Protein AF-A0AAW0NAP8-F1 (afdb_monomer_lite)

Foldseek 3Di:
DEEEEADDPPAKDKAQAPPVLDDPDADKEFQQLDQDLVVLVVLVVLCVDPNRDDPSVRIIGMDGNQRVVVVVVCVVVVHDYYYYYWNVSDPWDQDPNATDTPLRCCQVVSGVYYTYQDWDDPVSCVRDPWDDFPFWDADDDDDDDDDPPVVVVVVVVVVVVVVVVVVVVVVVVVVVVVVVVVVVVVVCVVVVDDDDDDPPPPPPDPPVVVPVPPPPDDDGDIIGTTD

pLDDT: mean 74.96, std 18.05, range [32.56, 94.56]

Sequence (227 aa):
MRVVTLVEHPFVFTREVDGDGQCPAGQLCLDPLTNESAVLKGLFQNLSGPNGSVPTELKKCCYGYCIDLLEKLAEDMGFTFDLYIVGDGKYGGFKNGRWTGLVGDLLSGAAHLAVTSFSINSARSQVIDFTSPFFSTSLGILFLGGSGAALGWFWVSLGGFWSDLGLALRWFWIGSGMTLVGFGMVLGSLWGCSGVAVGWFLGQSEVILMWFSVGSGVILGRSGMVL

Structure (mmCIF, N/CA/C/O backbone):
data_AF-A0AAW0NAP8-F1
#
_entry.id   AF-A0AAW0NAP8-F1
#
loop_
_atom_site.group_PDB
_atom_site.id
_atom_site.type_symbol
_atom_site.label_atom_id
_atom_site.label_alt_id
_atom_site.label_comp_id
_atom_site.label_asym_id
_atom_site.label_entity_id
_atom_site.label_seq_id
_atom_site.pdbx_PDB_ins_code
_atom_site.Cartn_x
_atom_site.Cartn_y
_atom_site.Cartn_z
_atom_site.occupancy
_atom_site.B_iso_or_equiv
_atom_site.auth_seq_id
_atom_site.auth_comp_id
_atom_site.auth_asym_id
_atom_site.auth_atom_id
_atom_site.pdbx_PDB_model_num
ATOM 1 N N . MET A 1 1 ? -4.687 -8.135 -11.236 1.00 89.94 1 MET A N 1
ATOM 2 C CA . MET A 1 1 ? -5.496 -7.676 -10.070 1.00 89.94 1 MET A CA 1
ATOM 3 C C . MET A 1 1 ? -4.973 -6.314 -9.629 1.00 89.94 1 MET A C 1
ATOM 5 O O . MET A 1 1 ? -3.769 -6.155 -9.603 1.00 89.94 1 MET A O 1
ATOM 9 N N . ARG A 1 2 ? -5.815 -5.327 -9.292 1.00 91.00 2 ARG A N 1
ATOM 10 C CA . ARG A 1 2 ? -5.321 -3.991 -8.874 1.00 91.00 2 ARG A CA 1
ATOM 11 C C . ARG A 1 2 ? -5.045 -3.917 -7.375 1.00 91.00 2 ARG A C 1
ATOM 13 O O . ARG A 1 2 ? -5.961 -4.198 -6.596 1.00 91.00 2 ARG A O 1
ATOM 20 N N . VAL A 1 3 ? -3.836 -3.494 -7.016 1.00 94.25 3 VAL A N 1
ATOM 21 C CA . VAL A 1 3 ? -3.365 -3.348 -5.636 1.00 94.25 3 VAL A CA 1
ATOM 22 C C . VAL A 1 3 ? -2.991 -1.894 -5.369 1.00 94.25 3 VAL A C 1
ATOM 24 O O . VAL A 1 3 ? -2.227 -1.302 -6.130 1.00 94.25 3 VAL A O 1
ATOM 27 N N . VAL A 1 4 ? -3.526 -1.322 -4.291 1.00 93.88 4 VAL A N 1
ATOM 28 C CA . VAL A 1 4 ? -3.201 0.042 -3.852 1.00 93.88 4 VAL A CA 1
ATOM 29 C C . VAL A 1 4 ? -2.145 0.020 -2.753 1.00 93.88 4 VAL A C 1
ATOM 31 O O . VAL A 1 4 ? -2.196 -0.803 -1.841 1.00 93.88 4 VAL A O 1
ATOM 34 N N . THR A 1 5 ? -1.196 0.947 -2.809 1.00 94.31 5 THR A N 1
ATOM 35 C CA . THR A 1 5 ? -0.195 1.150 -1.762 1.00 94.31 5 THR A CA 1
ATOM 36 C C . THR A 1 5 ? -0.069 2.624 -1.387 1.00 94.31 5 THR A C 1
ATOM 38 O O . THR A 1 5 ? -0.630 3.514 -2.031 1.00 94.31 5 THR A O 1
ATOM 41 N N . LEU A 1 6 ? 0.657 2.881 -0.305 1.00 93.62 6 LEU A N 1
ATOM 42 C CA . LEU A 1 6 ? 0.977 4.207 0.197 1.00 93.62 6 LEU A CA 1
ATOM 43 C C . LEU A 1 6 ? 2.487 4.280 0.418 1.00 93.62 6 LEU A C 1
ATOM 45 O O . LEU A 1 6 ? 3.071 3.370 1.004 1.00 93.62 6 LEU A O 1
ATOM 49 N N . VAL A 1 7 ? 3.097 5.383 -0.015 1.00 93.00 7 VAL A N 1
ATOM 50 C CA . VAL A 1 7 ? 4.516 5.660 0.226 1.00 93.00 7 VAL A CA 1
ATOM 51 C C . VAL A 1 7 ? 4.718 6.012 1.696 1.00 93.00 7 VAL A C 1
ATOM 53 O O . VAL A 1 7 ? 4.243 7.044 2.166 1.00 93.00 7 VAL A O 1
ATOM 56 N N . GLU A 1 8 ? 5.440 5.165 2.421 1.00 90.69 8 GLU A N 1
ATOM 57 C CA . GLU A 1 8 ? 5.709 5.349 3.843 1.00 90.69 8 GLU A CA 1
ATOM 58 C C . GLU A 1 8 ? 7.058 4.737 4.206 1.00 90.69 8 GLU A C 1
ATOM 60 O O . GLU A 1 8 ? 7.271 3.535 4.080 1.00 90.69 8 GLU A O 1
ATOM 65 N N . HIS A 1 9 ? 7.970 5.556 4.721 1.00 88.94 9 HIS A N 1
ATOM 66 C CA . HIS A 1 9 ? 9.262 5.070 5.191 1.00 88.94 9 HIS A CA 1
ATOM 67 C C . HIS A 1 9 ? 9.093 4.525 6.617 1.00 88.94 9 HIS A C 1
ATOM 69 O O . HIS A 1 9 ? 8.535 5.240 7.451 1.00 88.94 9 HIS A O 1
ATOM 75 N N . PRO A 1 10 ? 9.579 3.310 6.939 1.00 87.00 10 PRO A N 1
ATOM 76 C CA . PRO A 1 10 ? 10.553 2.494 6.199 1.00 87.00 10 PRO A CA 1
ATOM 77 C C . PRO A 1 10 ? 9.968 1.332 5.361 1.00 87.00 10 PRO A C 1
ATOM 79 O O . PRO A 1 10 ? 10.713 0.431 4.982 1.00 87.00 10 PRO A O 1
ATOM 82 N N . PHE A 1 11 ? 8.660 1.289 5.107 1.00 89.44 11 PHE A N 1
ATOM 83 C CA . PHE A 1 11 ? 7.983 0.111 4.545 1.00 89.44 11 PHE A CA 1
ATOM 84 C C . PHE A 1 11 ? 7.855 0.117 3.017 1.00 89.44 11 PHE A C 1
ATOM 86 O O . PHE A 1 11 ? 7.984 -0.936 2.391 1.00 89.44 11 PHE A O 1
ATOM 93 N N . VAL A 1 12 ? 7.615 1.284 2.419 1.00 93.69 12 VAL A N 1
ATOM 94 C CA . VAL A 1 12 ? 7.460 1.483 0.974 1.00 93.69 12 VAL A CA 1
ATOM 95 C C . VAL A 1 12 ? 8.189 2.754 0.562 1.00 93.69 12 VAL A C 1
ATOM 97 O O . VAL A 1 12 ? 7.921 3.848 1.062 1.00 93.69 12 VAL A O 1
ATOM 100 N N . PHE A 1 13 ? 9.084 2.598 -0.402 1.00 93.06 13 PHE A N 1
ATOM 101 C CA . PHE A 1 13 ? 9.858 3.657 -1.024 1.00 93.06 13 PHE A CA 1
ATOM 102 C C . PHE A 1 13 ? 9.497 3.754 -2.502 1.00 93.06 13 PHE A C 1
ATOM 104 O O . PHE A 1 13 ? 9.084 2.773 -3.125 1.00 93.06 13 PHE A O 1
ATOM 111 N N . THR A 1 14 ? 9.703 4.936 -3.075 1.00 93.44 14 THR A N 1
ATOM 112 C CA . THR A 1 14 ? 9.496 5.185 -4.500 1.00 93.44 14 THR A CA 1
ATOM 113 C C . THR A 1 14 ? 10.735 5.799 -5.127 1.00 93.44 14 THR A C 1
ATOM 115 O O . THR A 1 14 ? 11.461 6.577 -4.505 1.00 93.44 14 THR A O 1
ATOM 118 N N . ARG A 1 15 ? 10.982 5.429 -6.380 1.00 91.88 15 ARG A N 1
ATOM 119 C CA . ARG A 1 15 ? 12.007 6.003 -7.251 1.00 91.88 15 ARG A CA 1
ATOM 120 C C . ARG A 1 15 ? 11.413 6.323 -8.609 1.00 91.88 15 ARG A C 1
ATOM 122 O O . ARG A 1 15 ? 10.363 5.806 -8.988 1.00 91.88 15 ARG A O 1
ATOM 129 N N . GLU A 1 16 ? 12.085 7.209 -9.322 1.00 90.94 16 GLU A N 1
ATOM 130 C CA . GLU A 1 16 ? 11.766 7.467 -10.720 1.00 90.94 16 GLU A CA 1
ATOM 131 C C . GLU A 1 16 ? 12.228 6.298 -11.582 1.00 90.94 16 GLU A C 1
ATOM 133 O O . GLU A 1 16 ? 13.103 5.527 -11.187 1.00 90.94 16 GLU A O 1
ATOM 138 N N . VAL A 1 17 ? 11.580 6.148 -12.728 1.00 89.69 17 VAL A N 1
ATOM 139 C CA . VAL A 1 17 ? 11.881 5.084 -13.679 1.00 89.69 17 VAL A CA 1
ATOM 140 C C . VAL A 1 17 ? 13.075 5.499 -14.535 1.00 89.69 17 VAL A C 1
ATOM 142 O O . VAL A 1 17 ? 13.242 6.685 -14.823 1.00 89.69 17 VAL A O 1
ATOM 145 N N . ASP A 1 18 ? 13.889 4.529 -14.949 1.00 86.31 18 ASP A N 1
ATOM 146 C CA . ASP A 1 18 ? 15.019 4.782 -15.844 1.00 86.31 18 ASP A CA 1
ATOM 147 C C . ASP A 1 18 ? 14.551 5.261 -17.230 1.00 86.31 18 ASP A C 1
ATOM 149 O O . ASP A 1 18 ? 13.369 5.180 -17.579 1.00 86.31 18 ASP A O 1
ATOM 153 N N . GLY A 1 19 ? 15.491 5.737 -18.055 1.00 79.25 19 GLY A N 1
ATOM 154 C CA . GLY A 1 19 ? 15.204 6.251 -19.403 1.00 79.25 19 GLY A CA 1
ATOM 155 C C . GLY A 1 19 ? 14.464 5.264 -20.318 1.00 79.25 19 GLY A C 1
ATOM 156 O O . GLY A 1 19 ? 13.747 5.695 -21.218 1.00 79.25 19 GLY A O 1
ATOM 157 N N . ASP A 1 20 ? 14.573 3.963 -20.042 1.00 77.62 20 ASP A N 1
ATOM 158 C CA . ASP A 1 20 ? 13.901 2.893 -20.785 1.00 77.62 20 ASP A CA 1
ATOM 159 C C . ASP A 1 20 ? 12.461 2.620 -20.309 1.00 77.62 20 ASP A C 1
ATOM 161 O O . ASP A 1 20 ? 11.739 1.843 -20.928 1.00 77.62 20 ASP A O 1
ATOM 165 N N . GLY A 1 21 ? 12.000 3.258 -19.226 1.00 78.06 21 GLY A N 1
ATOM 166 C CA . GLY A 1 21 ? 10.652 3.037 -18.695 1.00 78.06 21 GLY A CA 1
ATOM 167 C C . GLY A 1 21 ? 10.503 1.752 -17.864 1.00 78.06 21 GLY A C 1
ATOM 168 O O . GLY A 1 21 ? 9.372 1.374 -17.538 1.00 78.06 21 GLY A O 1
ATOM 169 N N . GLN A 1 22 ? 11.623 1.128 -17.487 1.00 83.25 22 GLN A N 1
ATOM 170 C CA . GLN A 1 22 ? 11.698 -0.088 -16.679 1.00 83.25 22 GLN A CA 1
ATOM 171 C C . GLN A 1 22 ? 12.297 0.161 -15.288 1.00 83.25 22 GLN A C 1
ATOM 173 O O . GLN A 1 22 ? 13.054 1.104 -15.070 1.00 83.25 22 GLN A O 1
ATOM 178 N N . CYS A 1 23 ? 11.964 -0.733 -14.355 1.00 86.75 23 CYS A N 1
ATOM 179 C CA . CYS A 1 23 ? 12.492 -0.750 -12.994 1.00 86.75 23 CYS A CA 1
ATOM 180 C C . CYS A 1 23 ? 13.456 -1.936 -12.839 1.00 86.75 23 CYS A C 1
ATOM 182 O O . CYS A 1 23 ? 12.984 -3.070 -12.763 1.00 86.75 23 CYS A O 1
ATOM 184 N N . PRO A 1 24 ? 14.787 -1.728 -12.796 1.00 83.94 24 PRO A N 1
ATOM 185 C CA . PRO A 1 24 ? 15.738 -2.818 -12.564 1.00 83.94 24 PRO A CA 1
ATOM 186 C C . PRO A 1 24 ? 15.716 -3.318 -11.111 1.00 83.94 24 PRO A C 1
ATOM 188 O O . PRO A 1 24 ? 16.132 -4.441 -10.840 1.00 83.94 24 PRO A O 1
ATOM 191 N N . ALA A 1 25 ? 15.243 -2.488 -10.177 1.00 84.69 25 ALA A N 1
ATOM 192 C CA . ALA A 1 25 ? 15.054 -2.838 -8.776 1.00 84.69 25 ALA A CA 1
ATOM 193 C C . ALA A 1 25 ? 13.657 -2.405 -8.307 1.00 84.69 25 ALA A C 1
ATOM 195 O O . ALA A 1 25 ? 13.310 -1.223 -8.386 1.00 84.69 25 ALA A O 1
ATOM 196 N N . GLY A 1 26 ? 12.888 -3.363 -7.787 1.00 87.56 26 GLY A N 1
ATOM 197 C CA . GLY A 1 26 ? 11.509 -3.164 -7.346 1.00 87.56 26 GLY A CA 1
ATOM 198 C C . GLY A 1 26 ? 10.475 -3.377 -8.449 1.00 87.56 26 GLY A C 1
ATOM 199 O O . GLY A 1 26 ? 10.796 -3.773 -9.567 1.00 87.56 26 GLY A O 1
ATOM 200 N N . GLN A 1 27 ? 9.223 -3.083 -8.114 1.00 91.50 27 GLN A N 1
ATOM 201 C CA . GLN A 1 27 ? 8.073 -3.300 -8.980 1.00 91.50 27 GLN A CA 1
ATOM 202 C C . GLN A 1 27 ? 7.602 -1.990 -9.611 1.00 91.50 27 GLN A C 1
ATOM 204 O O . GLN A 1 27 ? 7.578 -0.937 -8.965 1.00 91.50 27 GLN A O 1
ATOM 209 N N . LEU A 1 28 ? 7.177 -2.057 -10.873 1.00 90.94 28 LEU A N 1
ATOM 210 C CA . LEU A 1 28 ? 6.547 -0.923 -11.544 1.00 90.94 28 LEU A CA 1
ATOM 211 C C . LEU A 1 28 ? 5.227 -0.574 -10.843 1.00 90.94 28 LEU A C 1
ATOM 213 O O . LEU A 1 28 ? 4.340 -1.417 -10.706 1.00 90.94 28 LEU A O 1
ATOM 217 N N . CYS A 1 29 ? 5.089 0.682 -10.436 1.00 91.69 29 CYS A N 1
ATOM 218 C CA . CYS A 1 29 ? 3.877 1.219 -9.846 1.00 91.69 29 CYS A CA 1
ATOM 219 C C . CYS A 1 29 ? 3.460 2.517 -10.530 1.00 91.69 29 CYS A C 1
ATOM 221 O O . CYS A 1 29 ? 4.279 3.250 -11.084 1.00 91.69 29 CYS A O 1
ATOM 223 N N . LEU A 1 30 ? 2.164 2.798 -10.498 1.00 91.19 30 LEU A N 1
ATOM 224 C CA . LEU A 1 30 ? 1.630 4.049 -11.020 1.00 91.19 30 LEU A CA 1
ATOM 225 C C . LEU A 1 30 ? 1.416 5.056 -9.903 1.00 91.19 30 LEU A C 1
ATOM 227 O O . LEU A 1 30 ? 0.867 4.706 -8.862 1.00 91.19 30 LEU A O 1
ATOM 231 N N . ASP A 1 31 ? 1.767 6.307 -10.159 1.00 91.50 31 ASP A N 1
ATOM 232 C CA . ASP A 1 31 ? 1.350 7.451 -9.360 1.00 91.50 31 ASP A CA 1
ATOM 233 C C . ASP A 1 31 ? 0.312 8.260 -10.151 1.00 91.50 31 ASP A C 1
ATOM 235 O O . ASP A 1 31 ? 0.670 9.117 -10.957 1.00 91.50 31 ASP A O 1
ATOM 239 N N . PRO A 1 32 ? -0.984 7.947 -10.009 1.00 84.81 32 PRO A N 1
ATOM 240 C CA . PRO A 1 32 ? -2.041 8.559 -10.801 1.00 84.81 32 PRO A CA 1
ATOM 241 C C . PRO A 1 32 ? -2.347 10.005 -10.389 1.00 84.81 32 PRO A C 1
ATOM 243 O O . PRO A 1 32 ? -3.071 10.679 -11.120 1.00 84.81 32 PRO A O 1
ATOM 246 N N . LEU A 1 33 ? -1.862 10.471 -9.226 1.00 83.75 33 LEU A N 1
ATOM 247 C CA . LEU A 1 33 ? -2.111 11.811 -8.661 1.00 83.75 33 LEU A CA 1
ATOM 248 C C . LEU A 1 33 ? -3.602 12.221 -8.596 1.00 83.75 33 LEU A C 1
ATOM 250 O O . LEU A 1 33 ? -3.931 13.391 -8.397 1.00 83.75 33 LEU A O 1
ATOM 254 N N . THR A 1 34 ? -4.522 11.267 -8.764 1.00 82.69 34 THR A N 1
ATOM 255 C CA . THR A 1 34 ? -5.970 11.478 -8.788 1.00 82.69 34 THR A CA 1
ATOM 256 C C . THR A 1 34 ? -6.676 10.452 -7.919 1.00 82.69 34 THR A C 1
ATOM 258 O O . THR A 1 34 ? -6.263 9.297 -7.817 1.00 82.69 34 THR A O 1
ATOM 261 N N . ASN A 1 35 ? -7.783 10.886 -7.323 1.00 78.88 35 ASN A N 1
ATOM 262 C CA . ASN A 1 35 ? -8.681 10.050 -6.527 1.00 78.88 35 ASN A CA 1
ATOM 263 C C . ASN A 1 35 ? -9.904 9.586 -7.329 1.00 78.88 35 ASN A C 1
ATOM 265 O O . ASN A 1 35 ? -10.842 9.005 -6.780 1.00 78.88 35 ASN A O 1
ATOM 269 N N . GLU A 1 36 ? -9.953 9.895 -8.626 1.00 81.88 36 GLU A N 1
ATOM 270 C CA . GLU A 1 36 ? -11.066 9.509 -9.482 1.00 81.88 36 GLU A CA 1
ATOM 271 C C . GLU A 1 36 ? -10.899 8.074 -9.983 1.00 81.88 36 GLU A C 1
ATOM 273 O O . GLU A 1 36 ? -10.111 7.775 -10.882 1.00 81.88 36 GLU A O 1
ATOM 278 N N . SER A 1 37 ? -11.721 7.173 -9.447 1.00 80.50 37 SER A N 1
ATOM 279 C CA . SER A 1 37 ? -11.708 5.750 -9.802 1.00 80.50 37 SER A CA 1
ATOM 280 C C . SER A 1 37 ? -11.985 5.466 -11.285 1.00 80.50 37 SER A C 1
ATOM 282 O O . SER A 1 37 ? -11.530 4.448 -11.808 1.00 80.50 37 SER A O 1
ATOM 284 N N . ALA A 1 38 ? -12.697 6.355 -11.987 1.00 82.00 38 ALA A N 1
ATOM 285 C CA . ALA A 1 38 ? -12.922 6.252 -13.429 1.00 82.00 38 ALA A CA 1
ATOM 286 C C . ALA A 1 38 ? -11.634 6.494 -14.234 1.00 82.00 38 ALA A C 1
ATOM 288 O O . ALA A 1 38 ? -11.326 5.727 -15.147 1.00 82.00 38 ALA A O 1
ATOM 289 N N . VAL A 1 39 ? -10.853 7.509 -13.850 1.00 83.94 39 VAL A N 1
ATOM 290 C CA . VAL A 1 39 ? -9.568 7.835 -14.484 1.00 83.94 39 VAL A CA 1
ATOM 291 C C . VAL A 1 39 ? -8.554 6.726 -14.216 1.00 83.94 39 VAL A C 1
ATOM 293 O O . VAL A 1 39 ? -7.903 6.261 -15.150 1.00 83.94 39 VAL A O 1
ATOM 296 N N . LEU A 1 40 ? -8.500 6.213 -12.979 1.00 84.88 40 LEU A N 1
ATOM 297 C CA . LEU A 1 40 ? -7.666 5.058 -12.621 1.00 84.88 40 LEU A CA 1
ATOM 298 C C . LEU A 1 40 ? -7.948 3.850 -13.518 1.00 84.88 40 LEU A C 1
ATOM 300 O O . LEU A 1 40 ? -7.027 3.252 -14.072 1.00 84.88 40 LEU A O 1
ATOM 304 N N . LYS A 1 41 ? -9.226 3.502 -13.712 1.00 83.38 41 LYS A N 1
ATOM 305 C CA . LYS A 1 41 ? -9.614 2.389 -14.592 1.00 83.38 41 LYS A CA 1
ATOM 306 C C . LYS A 1 41 ? -9.172 2.620 -16.036 1.00 83.38 41 LYS A C 1
ATOM 308 O O . LYS A 1 41 ? -8.680 1.679 -16.652 1.00 83.38 41 LYS A O 1
ATOM 313 N N . GLY A 1 42 ? -9.300 3.845 -16.545 1.00 82.25 42 GLY A N 1
ATOM 314 C CA . GLY A 1 42 ? -8.818 4.209 -17.878 1.00 82.25 42 GLY A CA 1
ATOM 315 C C . GLY A 1 42 ? -7.301 4.050 -18.024 1.00 82.25 42 GLY A C 1
ATOM 316 O O . GLY A 1 42 ? -6.839 3.481 -19.009 1.00 82.25 42 GLY A O 1
ATOM 317 N N . LEU A 1 43 ? -6.521 4.470 -17.021 1.00 83.62 43 LEU A N 1
ATOM 318 C CA . LEU A 1 43 ? -5.061 4.310 -17.015 1.00 83.62 43 LEU A CA 1
ATOM 319 C C . LEU A 1 43 ? -4.648 2.836 -17.083 1.00 83.62 43 LEU A C 1
ATOM 321 O O . LEU A 1 43 ? -3.823 2.467 -17.917 1.00 83.62 43 LEU A O 1
ATOM 325 N N . PHE A 1 44 ? -5.263 1.981 -16.263 1.00 82.31 44 PHE A N 1
ATOM 326 C CA . PHE A 1 44 ? -4.973 0.545 -16.280 1.00 82.31 44 PHE A CA 1
ATOM 327 C C . PHE A 1 44 ? -5.416 -0.142 -17.574 1.00 82.31 44 PHE A C 1
ATOM 329 O O . PHE A 1 44 ? -4.688 -0.982 -18.091 1.00 82.31 44 PHE A O 1
ATOM 336 N N . GLN A 1 45 ? -6.568 0.231 -18.135 1.00 81.94 45 GLN A N 1
ATOM 337 C CA . GLN A 1 45 ? -7.008 -0.292 -19.434 1.00 81.94 45 GLN A CA 1
ATOM 338 C C . GLN A 1 45 ? -6.036 0.077 -20.555 1.00 81.94 45 GLN A C 1
ATOM 340 O O . GLN A 1 45 ? -5.745 -0.757 -21.411 1.00 81.94 45 GLN A O 1
ATOM 345 N N . ASN A 1 46 ? -5.502 1.299 -20.522 1.00 80.19 46 ASN A N 1
ATOM 346 C CA . ASN A 1 46 ? -4.501 1.736 -21.483 1.00 80.19 46 ASN A CA 1
ATOM 347 C C . ASN A 1 46 ? -3.194 0.959 -21.321 1.00 80.19 46 ASN A C 1
ATOM 349 O O . ASN A 1 46 ? -2.648 0.547 -22.332 1.00 80.19 46 ASN A O 1
ATOM 353 N N . LEU A 1 47 ? -2.729 0.688 -20.095 1.00 76.81 47 LEU A N 1
ATOM 354 C CA . LEU A 1 47 ? -1.527 -0.132 -19.855 1.00 76.81 47 LEU A CA 1
ATOM 355 C C . LEU A 1 47 ? -1.642 -1.553 -20.390 1.00 76.81 47 LEU A C 1
ATOM 357 O O . LEU A 1 47 ? -0.674 -2.082 -20.923 1.00 76.81 47 LEU A O 1
ATOM 361 N N . SER A 1 48 ? -2.812 -2.173 -20.246 1.00 71.31 48 SER A N 1
ATOM 362 C CA . SER A 1 48 ? -3.049 -3.528 -20.749 1.00 71.31 48 SER A CA 1
ATOM 363 C C . SER A 1 48 ? -3.207 -3.586 -22.278 1.00 71.31 48 SER A C 1
ATOM 365 O O . SER A 1 48 ? -3.341 -4.675 -22.835 1.00 71.31 48 SER A O 1
ATOM 367 N N . GLY A 1 49 ? -3.232 -2.439 -22.965 1.00 68.06 49 GLY A N 1
ATOM 368 C CA . GLY A 1 49 ? -3.384 -2.353 -24.414 1.00 68.06 49 GLY A CA 1
ATOM 369 C C . GLY A 1 49 ? -2.086 -2.645 -25.188 1.00 68.06 49 GLY A C 1
ATOM 370 O O . GLY A 1 49 ? -0.992 -2.384 -24.693 1.00 68.06 49 GLY A O 1
ATOM 371 N N . PRO A 1 50 ? -2.177 -3.110 -26.449 1.00 53.62 50 PRO A N 1
ATOM 372 C CA . PRO A 1 50 ? -1.018 -3.506 -27.263 1.00 53.62 50 PRO A CA 1
ATOM 373 C C . PRO A 1 50 ? -0.041 -2.359 -27.597 1.00 53.62 50 PRO A C 1
ATOM 375 O O . PRO A 1 50 ? 1.112 -2.627 -27.908 1.00 53.62 50 PRO A O 1
ATOM 378 N N . ASN A 1 51 ? -0.486 -1.099 -27.499 1.00 64.25 51 ASN A N 1
ATOM 379 C CA . ASN A 1 51 ? 0.321 0.126 -27.664 1.00 64.25 51 ASN A CA 1
ATOM 380 C C . ASN A 1 51 ? 0.253 1.021 -26.409 1.00 64.25 51 ASN A C 1
ATOM 382 O O . ASN A 1 51 ? 0.335 2.246 -26.487 1.00 64.25 51 ASN A O 1
ATOM 386 N N . GLY A 1 52 ? 0.004 0.404 -25.256 1.00 58.09 52 GLY A N 1
ATOM 387 C CA . GLY A 1 52 ? -0.349 1.045 -24.000 1.00 58.09 52 GLY A CA 1
ATOM 388 C C . GLY A 1 52 ? 0.764 1.826 -23.314 1.00 58.09 52 GLY A C 1
ATOM 389 O O . GLY A 1 52 ? 1.243 1.419 -22.258 1.00 58.09 52 GLY A O 1
ATOM 390 N N . SER A 1 53 ? 1.189 2.961 -23.864 1.00 66.19 53 SER A N 1
ATOM 391 C CA . SER A 1 53 ? 2.152 3.833 -23.190 1.00 66.19 53 SER A CA 1
ATOM 392 C C . SER A 1 53 ? 1.432 4.823 -22.273 1.00 66.19 53 SER A C 1
ATOM 394 O O . SER A 1 53 ? 0.993 5.888 -22.708 1.00 66.19 53 SER A O 1
ATOM 396 N N . VAL A 1 54 ? 1.323 4.495 -20.985 1.00 74.56 54 VAL A N 1
ATOM 397 C CA . VAL A 1 54 ? 1.065 5.518 -19.958 1.00 74.56 54 VAL A CA 1
ATOM 398 C C . VAL A 1 54 ? 2.252 6.486 -19.907 1.00 74.56 54 VAL A C 1
ATOM 40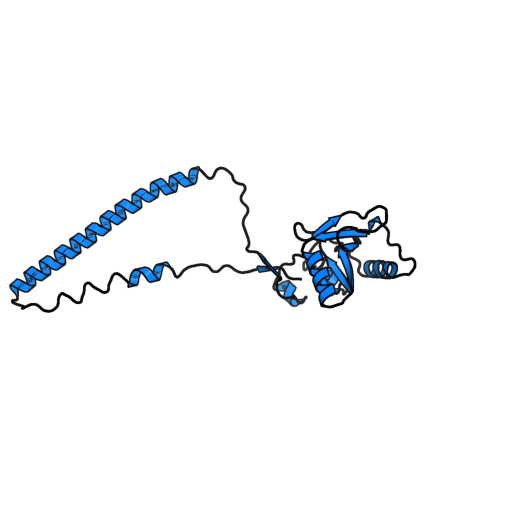0 O O . VAL A 1 54 ? 3.392 6.015 -20.021 1.00 74.56 54 VAL A O 1
ATOM 403 N N . PRO A 1 55 ? 2.008 7.803 -19.733 1.00 78.06 55 PRO A N 1
ATOM 404 C CA . PRO A 1 55 ? 3.059 8.796 -19.544 1.00 78.06 55 PRO A CA 1
ATOM 405 C C . PRO A 1 55 ? 4.102 8.338 -18.524 1.00 78.06 55 PRO A C 1
ATOM 407 O O . PRO A 1 55 ? 3.753 7.867 -17.442 1.00 78.06 55 PRO A O 1
ATOM 410 N N . THR A 1 56 ? 5.383 8.487 -18.860 1.00 78.38 56 THR A N 1
ATOM 411 C CA . THR A 1 56 ? 6.505 8.135 -17.974 1.00 78.38 56 THR A CA 1
ATOM 412 C C . THR A 1 56 ? 6.462 8.888 -16.646 1.00 78.38 56 THR A C 1
ATOM 414 O O . THR A 1 56 ? 6.919 8.355 -15.645 1.00 78.38 56 THR A O 1
ATOM 417 N N . GLU A 1 57 ? 5.833 10.064 -16.603 1.00 80.94 57 GLU A N 1
ATOM 418 C CA . GLU A 1 57 ? 5.633 10.861 -15.384 1.00 80.94 57 GLU A CA 1
ATOM 419 C C . GLU A 1 57 ? 4.778 10.152 -14.324 1.00 80.94 57 GLU A C 1
ATOM 421 O O . GLU A 1 57 ? 5.010 10.316 -13.128 1.00 80.94 57 GLU A O 1
ATOM 426 N N . LEU A 1 58 ? 3.816 9.335 -14.763 1.00 86.00 58 LEU A N 1
ATOM 427 C CA . LEU A 1 58 ? 2.926 8.574 -13.884 1.00 86.00 58 LEU A CA 1
ATOM 428 C C . LEU A 1 58 ? 3.530 7.223 -13.498 1.00 86.00 58 LEU A C 1
ATOM 430 O O . LEU A 1 58 ? 2.950 6.507 -12.689 1.00 86.00 58 LEU A O 1
ATOM 434 N N . LYS A 1 59 ? 4.659 6.831 -14.093 1.00 88.69 59 LYS A N 1
ATOM 435 C CA . LYS A 1 59 ? 5.343 5.582 -13.767 1.00 88.69 59 LYS A CA 1
ATOM 436 C C . LYS A 1 59 ? 6.397 5.855 -12.700 1.00 88.69 59 LYS A C 1
ATOM 438 O O . LYS A 1 59 ? 7.199 6.778 -12.819 1.00 88.69 59 LYS A O 1
ATOM 443 N N . LYS A 1 60 ? 6.413 5.025 -11.666 1.00 91.94 60 LYS A N 1
ATOM 444 C CA . LYS A 1 60 ? 7.410 5.028 -10.594 1.00 91.94 60 LYS A CA 1
ATOM 445 C C . LYS A 1 60 ? 7.838 3.590 -10.304 1.00 91.94 60 LYS A C 1
ATOM 447 O O . LYS A 1 60 ? 7.130 2.637 -10.623 1.00 91.94 60 LYS A O 1
ATOM 452 N N . CYS A 1 61 ? 9.002 3.430 -9.694 1.00 92.94 61 CYS A N 1
ATOM 453 C CA . CYS A 1 61 ? 9.474 2.149 -9.184 1.00 92.94 61 CYS A CA 1
ATOM 454 C C . CYS A 1 61 ? 9.225 2.101 -7.679 1.00 92.94 61 CYS A C 1
ATOM 456 O O . CYS A 1 61 ? 9.798 2.896 -6.930 1.00 92.94 61 CYS A O 1
ATOM 458 N N . CYS A 1 62 ? 8.365 1.187 -7.241 1.00 94.06 62 CYS A N 1
ATOM 459 C CA . CYS A 1 62 ? 8.054 0.961 -5.838 1.00 94.06 62 CYS A CA 1
ATOM 460 C C . CYS A 1 62 ? 8.871 -0.217 -5.311 1.00 94.06 62 CYS A C 1
ATOM 462 O O . CYS A 1 62 ? 8.914 -1.281 -5.925 1.00 94.06 62 CYS A O 1
ATOM 464 N N . TYR A 1 63 ? 9.502 -0.043 -4.157 1.00 93.88 63 TYR A N 1
ATOM 465 C CA . TYR A 1 63 ? 10.276 -1.095 -3.498 1.00 93.88 63 TYR A CA 1
ATOM 466 C C . TYR A 1 63 ? 10.180 -0.955 -1.981 1.00 93.88 63 TYR A C 1
ATOM 468 O O . TYR A 1 63 ? 9.871 0.119 -1.462 1.00 93.88 63 TYR A O 1
ATOM 476 N N . GLY A 1 64 ? 10.450 -2.034 -1.255 1.00 92.88 64 GLY A N 1
ATOM 477 C CA . GLY A 1 64 ? 10.420 -2.048 0.204 1.00 92.88 64 GLY A CA 1
ATOM 478 C C . GLY A 1 64 ? 9.748 -3.297 0.749 1.00 92.88 64 GLY A C 1
ATOM 479 O O . GLY A 1 64 ? 9.206 -4.106 0.001 1.00 92.88 64 GLY A O 1
ATOM 480 N N . TYR A 1 65 ? 9.740 -3.419 2.073 1.00 91.06 65 TYR A N 1
ATOM 481 C CA . TYR A 1 65 ? 9.294 -4.626 2.764 1.00 91.06 65 TYR A CA 1
ATOM 482 C C . TYR A 1 65 ? 7.880 -5.075 2.365 1.00 91.06 65 TYR A C 1
ATOM 484 O O . TYR A 1 65 ? 7.646 -6.258 2.127 1.00 91.06 65 TYR A O 1
ATOM 492 N N . CYS A 1 66 ? 6.933 -4.137 2.254 1.00 91.50 66 CYS A N 1
ATOM 493 C CA . CYS A 1 66 ? 5.562 -4.472 1.863 1.00 91.50 66 CYS A CA 1
ATOM 494 C C . CYS A 1 66 ? 5.460 -4.940 0.401 1.00 91.50 66 CYS A C 1
ATOM 496 O O . CYS A 1 66 ? 4.602 -5.763 0.092 1.00 91.50 66 CYS A O 1
ATOM 498 N N . ILE A 1 67 ? 6.318 -4.429 -0.487 1.00 93.19 67 ILE A N 1
ATOM 499 C CA . ILE A 1 67 ? 6.318 -4.787 -1.911 1.00 93.19 67 ILE A CA 1
ATOM 500 C C . ILE A 1 67 ? 6.927 -6.176 -2.105 1.00 93.19 67 ILE A C 1
ATOM 502 O O . ILE A 1 67 ? 6.315 -7.012 -2.763 1.00 93.19 67 ILE A O 1
ATOM 506 N N . ASP A 1 68 ? 8.057 -6.448 -1.455 1.00 92.44 68 ASP A N 1
ATOM 507 C CA . ASP A 1 68 ? 8.733 -7.748 -1.518 1.00 92.44 68 ASP A CA 1
ATOM 508 C C . ASP A 1 68 ? 7.831 -8.869 -0.965 1.00 92.44 68 ASP A C 1
ATOM 510 O O . ASP A 1 68 ? 7.768 -9.974 -1.506 1.00 92.44 68 ASP A O 1
ATOM 514 N N . LEU A 1 69 ? 7.077 -8.579 0.104 1.00 91.19 69 LEU A N 1
ATOM 515 C CA . LEU A 1 69 ? 6.107 -9.514 0.677 1.00 91.19 69 LEU A CA 1
ATOM 516 C C . LEU A 1 69 ? 4.945 -9.802 -0.285 1.00 91.19 69 LEU A C 1
ATOM 518 O O . LEU A 1 69 ? 4.517 -10.949 -0.404 1.00 91.19 69 LEU A O 1
ATOM 522 N N . LEU A 1 70 ? 4.439 -8.776 -0.973 1.00 92.94 70 LEU A N 1
ATOM 523 C CA . LEU A 1 70 ? 3.390 -8.937 -1.979 1.00 92.94 70 LEU A CA 1
ATOM 524 C C . LEU A 1 70 ? 3.877 -9.765 -3.173 1.00 92.94 70 LEU A C 1
ATOM 526 O O . LEU A 1 70 ? 3.128 -10.605 -3.661 1.00 92.94 70 LEU A O 1
ATOM 530 N N . GLU A 1 71 ? 5.112 -9.553 -3.625 1.00 93.12 71 GLU A N 1
ATOM 531 C CA . GLU A 1 71 ? 5.716 -10.337 -4.703 1.00 93.12 71 GLU A CA 1
ATOM 532 C C . GLU A 1 71 ? 5.827 -11.815 -4.316 1.00 93.12 71 GLU A C 1
ATOM 534 O O . GLU A 1 71 ? 5.356 -12.677 -5.054 1.00 93.12 71 GLU A O 1
ATOM 539 N N . LYS A 1 72 ? 6.332 -12.114 -3.112 1.00 93.19 72 LYS A N 1
ATOM 540 C CA . LYS A 1 72 ? 6.386 -13.492 -2.599 1.00 93.19 72 LYS A CA 1
ATOM 541 C C . LYS A 1 72 ? 5.006 -14.133 -2.509 1.00 93.19 72 LYS A C 1
ATOM 543 O O . LYS A 1 72 ? 4.818 -15.267 -2.936 1.00 93.19 72 LYS A O 1
ATOM 548 N N . LEU A 1 73 ? 4.020 -13.386 -2.020 1.00 92.25 73 LEU A N 1
ATOM 549 C CA . LEU A 1 73 ? 2.641 -13.854 -1.945 1.00 92.25 73 LEU A CA 1
ATOM 550 C C . LEU A 1 73 ? 2.047 -14.126 -3.341 1.00 92.25 73 LEU A C 1
ATOM 552 O O . LEU A 1 73 ? 1.285 -15.077 -3.519 1.00 92.25 73 LEU A O 1
ATOM 556 N N . ALA A 1 74 ? 2.386 -13.292 -4.323 1.00 93.88 74 ALA A N 1
ATOM 557 C CA . ALA A 1 74 ? 1.965 -13.442 -5.709 1.00 93.88 74 ALA A CA 1
ATOM 558 C C . ALA A 1 74 ? 2.596 -14.658 -6.391 1.00 93.88 74 ALA A C 1
ATOM 560 O O . ALA A 1 74 ? 1.893 -15.365 -7.112 1.00 93.88 74 ALA A O 1
ATOM 561 N N . GLU A 1 75 ? 3.875 -14.933 -6.127 1.00 94.56 75 GLU A N 1
ATOM 562 C CA . GLU A 1 75 ? 4.566 -16.147 -6.575 1.00 94.56 75 GLU A CA 1
ATOM 563 C C . GLU A 1 75 ? 3.939 -17.407 -5.962 1.00 94.56 75 GLU A C 1
ATOM 565 O O . GLU A 1 75 ? 3.624 -18.350 -6.688 1.00 94.56 75 GLU A O 1
ATOM 570 N N . ASP A 1 76 ? 3.691 -17.400 -4.649 1.00 94.31 76 ASP A N 1
ATOM 571 C CA . ASP A 1 76 ? 3.161 -18.555 -3.916 1.00 94.31 76 ASP A CA 1
ATOM 572 C C . ASP A 1 76 ? 1.716 -18.897 -4.315 1.00 94.31 76 ASP A C 1
ATOM 574 O O . ASP A 1 76 ? 1.355 -20.070 -4.437 1.00 94.31 76 ASP A O 1
ATOM 578 N N . MET A 1 77 ? 0.871 -17.880 -4.524 1.00 93.69 77 MET A N 1
ATOM 579 C CA . MET A 1 77 ? -0.532 -18.063 -4.925 1.00 93.69 77 MET A CA 1
ATOM 580 C C . MET A 1 77 ? -0.742 -18.061 -6.450 1.00 93.69 77 MET A C 1
ATOM 582 O O . MET A 1 77 ? -1.827 -18.413 -6.914 1.00 93.69 77 MET A O 1
ATOM 586 N N . GLY A 1 78 ? 0.262 -17.666 -7.235 1.00 93.62 78 GLY A N 1
ATOM 587 C CA . GLY A 1 78 ? 0.222 -17.655 -8.698 1.00 93.62 78 GLY A CA 1
ATOM 588 C C . GLY A 1 78 ? -0.691 -16.589 -9.319 1.00 93.62 78 GLY A C 1
ATOM 589 O O . GLY A 1 78 ? -1.341 -16.866 -10.328 1.00 93.62 78 GLY A O 1
ATOM 590 N N . PHE A 1 79 ? -0.771 -15.380 -8.747 1.00 93.38 79 PHE A N 1
ATOM 591 C CA . PHE A 1 79 ? -1.562 -14.276 -9.317 1.00 93.38 79 PHE A CA 1
ATOM 592 C C . PHE A 1 79 ? -0.689 -13.127 -9.823 1.00 93.38 79 PHE A C 1
ATOM 594 O O . PHE A 1 79 ? 0.368 -12.836 -9.278 1.00 93.38 79 PHE A O 1
ATOM 601 N N . THR A 1 80 ? -1.167 -12.413 -10.844 1.00 91.75 80 THR A N 1
ATOM 602 C CA . THR A 1 80 ? -0.537 -11.173 -11.311 1.00 91.75 80 THR A CA 1
ATOM 603 C C . THR A 1 80 ? -1.259 -9.946 -10.772 1.00 91.75 80 THR A C 1
ATOM 605 O O . THR A 1 80 ? -2.497 -9.897 -10.663 1.00 91.75 80 THR A O 1
ATOM 608 N N . PHE A 1 81 ? -0.484 -8.920 -10.438 1.00 92.44 81 PHE A N 1
ATOM 609 C CA . PHE A 1 81 ? -1.004 -7.692 -9.866 1.00 92.44 81 PHE A CA 1
ATOM 610 C C . PHE A 1 81 ? -0.420 -6.441 -10.518 1.00 92.44 81 PHE A C 1
ATOM 612 O O . PHE A 1 81 ? 0.724 -6.425 -10.961 1.00 92.44 81 PHE A O 1
ATOM 619 N N . ASP A 1 82 ? -1.233 -5.390 -10.525 1.00 91.38 82 ASP A N 1
ATOM 620 C CA . ASP A 1 82 ? -0.883 -4.055 -10.984 1.00 91.38 82 ASP A CA 1
ATOM 621 C C . ASP A 1 82 ? -0.897 -3.128 -9.770 1.00 91.38 82 ASP A C 1
ATOM 623 O O . ASP A 1 82 ? -1.927 -2.991 -9.097 1.00 91.38 82 ASP A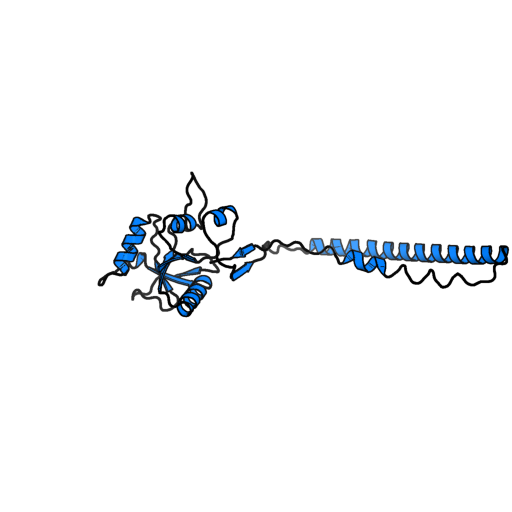 O 1
ATOM 627 N N . LEU A 1 83 ? 0.252 -2.525 -9.474 1.00 92.69 83 LEU A N 1
ATOM 628 C CA . LEU A 1 83 ? 0.454 -1.704 -8.288 1.00 92.69 83 LEU A CA 1
ATOM 629 C C . LEU A 1 83 ? 0.240 -0.221 -8.612 1.00 92.69 83 LEU A C 1
ATOM 631 O O . LEU A 1 83 ? 0.728 0.286 -9.622 1.00 92.69 83 LEU A O 1
ATOM 635 N N . TYR A 1 84 ? -0.448 0.500 -7.731 1.00 93.44 84 TYR A N 1
ATOM 636 C CA . TYR A 1 84 ? -0.515 1.958 -7.793 1.00 93.44 84 TYR A CA 1
ATOM 637 C C . TYR A 1 84 ? -0.496 2.603 -6.414 1.00 93.44 84 TYR A C 1
ATOM 639 O O . TYR A 1 84 ? -0.866 1.997 -5.410 1.00 93.44 84 TYR A O 1
ATOM 647 N N . ILE A 1 85 ? -0.062 3.854 -6.385 1.00 93.25 85 ILE A N 1
ATOM 648 C CA . ILE A 1 85 ? 0.001 4.693 -5.200 1.00 93.25 85 ILE A CA 1
ATOM 649 C C . ILE A 1 85 ? -1.331 5.432 -5.065 1.00 93.25 85 ILE A C 1
ATOM 651 O O . ILE A 1 85 ? -1.884 5.936 -6.041 1.00 93.25 85 ILE A O 1
ATOM 655 N N . VAL A 1 86 ? -1.863 5.495 -3.848 1.00 92.94 86 VAL A N 1
ATOM 656 C CA . VAL A 1 86 ? -3.082 6.263 -3.566 1.00 92.94 86 VAL A CA 1
ATOM 657 C C . VAL A 1 86 ? -2.884 7.751 -3.894 1.00 92.94 86 VAL A C 1
ATOM 659 O O . VAL A 1 86 ? -1.963 8.383 -3.378 1.00 92.94 86 VAL A O 1
ATOM 662 N N . GLY A 1 87 ? -3.782 8.333 -4.698 1.00 88.69 87 GLY A N 1
ATOM 663 C CA . GLY A 1 87 ? -3.665 9.729 -5.150 1.00 88.69 87 GLY A CA 1
ATOM 664 C C . GLY A 1 87 ? -3.692 10.760 -4.012 1.00 88.69 87 GLY A C 1
ATOM 665 O O . GLY A 1 87 ? -3.008 11.777 -4.064 1.00 88.69 87 GLY A O 1
ATOM 666 N N . ASP A 1 88 ? -4.430 10.470 -2.938 1.00 87.25 88 ASP A N 1
ATOM 667 C CA . ASP A 1 88 ? -4.567 11.333 -1.759 1.00 87.25 88 ASP A CA 1
ATOM 668 C C . ASP A 1 88 ? -3.348 11.317 -0.822 1.00 87.25 88 ASP A C 1
ATOM 670 O O . ASP A 1 88 ? -3.286 12.126 0.113 1.00 87.25 88 ASP A O 1
ATOM 674 N N . GLY A 1 89 ? -2.441 10.343 -0.976 1.00 89.81 89 GLY A N 1
ATOM 675 C CA . GLY A 1 89 ? -1.324 10.123 -0.052 1.00 89.81 89 GLY A CA 1
ATOM 676 C C . GLY A 1 89 ? -1.757 9.867 1.400 1.00 89.81 89 GLY A C 1
ATOM 677 O O . GLY A 1 89 ? -1.021 10.167 2.338 1.00 89.81 89 GLY A O 1
ATOM 678 N N . LYS A 1 90 ? -2.981 9.367 1.623 1.00 91.00 90 LYS A N 1
ATOM 679 C CA . LYS A 1 90 ? -3.562 9.152 2.960 1.00 91.00 90 LYS A CA 1
ATOM 680 C C . LYS A 1 90 ? -4.181 7.764 3.073 1.00 91.00 90 LYS A C 1
ATOM 682 O O . LYS A 1 90 ? -4.883 7.315 2.171 1.00 91.00 90 LYS A O 1
ATOM 687 N N . TYR A 1 91 ? -4.053 7.149 4.251 1.00 89.00 91 TYR A N 1
ATOM 688 C CA . TYR A 1 91 ? -4.720 5.877 4.580 1.00 89.00 91 TYR A CA 1
ATOM 689 C C . TYR A 1 91 ? -6.242 5.932 4.454 1.00 89.00 91 TYR A C 1
ATOM 691 O O . TYR A 1 91 ? -6.888 4.925 4.195 1.00 89.00 91 TYR A O 1
ATOM 699 N N . GLY A 1 92 ? -6.820 7.108 4.684 1.00 86.94 92 GLY A N 1
ATOM 700 C CA . GLY A 1 92 ? -8.259 7.294 4.668 1.00 86.94 92 GLY A CA 1
ATOM 701 C C . GLY A 1 92 ? -8.882 7.459 6.044 1.00 86.94 92 GLY A C 1
ATOM 702 O O . GLY A 1 92 ? -8.440 6.902 7.054 1.00 86.94 92 GLY A O 1
ATOM 703 N N . GLY A 1 93 ? -9.927 8.274 6.076 1.00 89.00 93 GLY A N 1
ATOM 704 C CA . GLY A 1 93 ? -10.727 8.541 7.258 1.00 89.00 93 GLY A CA 1
ATOM 705 C C . GLY A 1 93 ? -12.173 8.775 6.859 1.00 89.00 93 GLY A C 1
ATOM 706 O O . GLY A 1 93 ? -12.465 9.101 5.708 1.00 89.00 93 GLY A O 1
ATOM 707 N N . PHE A 1 94 ? -13.070 8.598 7.819 1.00 89.06 94 PHE A N 1
ATOM 708 C CA . PHE A 1 94 ? -14.479 8.874 7.611 1.00 89.06 94 PHE A CA 1
ATOM 709 C C . PHE A 1 94 ? -14.716 10.385 7.698 1.00 89.06 94 PHE A C 1
ATOM 711 O O . PHE A 1 94 ? -14.523 10.990 8.754 1.00 89.06 94 PHE A O 1
ATOM 718 N N . LYS A 1 95 ? -15.089 11.009 6.577 1.00 88.50 95 LYS A N 1
ATOM 719 C CA . LYS A 1 95 ? -15.397 12.442 6.482 1.00 88.50 95 LYS A CA 1
ATOM 720 C C . LYS A 1 95 ? -16.687 12.639 5.695 1.00 88.50 95 LYS A C 1
ATOM 722 O O . LYS A 1 95 ? -16.850 12.069 4.624 1.00 88.50 95 LYS A O 1
ATOM 727 N N . ASN A 1 96 ? -17.596 13.469 6.208 1.00 88.00 96 ASN A N 1
ATOM 728 C CA . ASN A 1 96 ? -18.848 13.834 5.529 1.00 88.00 96 ASN A CA 1
ATOM 729 C C . ASN A 1 96 ? -19.670 12.623 5.038 1.00 88.00 96 ASN A C 1
ATOM 731 O O . ASN A 1 96 ? -20.216 12.644 3.939 1.00 88.00 96 ASN A O 1
ATOM 735 N N . GLY A 1 97 ? -19.723 11.544 5.826 1.00 87.50 97 GLY A N 1
ATOM 736 C CA . GLY A 1 97 ? -20.474 10.337 5.466 1.00 87.50 97 GLY A CA 1
ATOM 737 C C . GLY A 1 97 ? -19.777 9.407 4.465 1.00 87.50 97 GLY A C 1
ATOM 738 O O . GLY A 1 97 ? -20.363 8.399 4.080 1.00 87.50 97 GLY A O 1
ATOM 739 N N . ARG A 1 98 ? -18.542 9.709 4.041 1.00 89.62 98 ARG A N 1
ATOM 740 C CA . ARG A 1 98 ? -17.786 8.907 3.071 1.00 89.62 98 ARG A CA 1
ATOM 741 C C . ARG A 1 98 ? -16.364 8.624 3.557 1.00 89.62 98 ARG A C 1
ATOM 743 O O . ARG A 1 98 ? -15.743 9.426 4.250 1.00 89.62 98 ARG A O 1
ATOM 750 N N . TRP A 1 99 ? -15.839 7.467 3.174 1.00 90.38 99 TRP A N 1
ATOM 751 C CA . TRP A 1 99 ? -14.434 7.120 3.365 1.00 90.38 99 TRP A CA 1
ATOM 752 C C . TRP A 1 99 ? -13.588 7.673 2.217 1.00 90.38 99 TRP A C 1
ATOM 754 O O . TRP A 1 99 ? -13.943 7.513 1.049 1.00 90.38 99 TRP A O 1
ATOM 764 N N . THR A 1 100 ? -12.484 8.336 2.554 1.00 90.25 100 THR A N 1
ATOM 765 C CA . THR A 1 100 ? -11.519 8.890 1.585 1.00 90.25 100 THR A CA 1
ATOM 766 C C . THR A 1 100 ? -10.211 8.098 1.591 1.00 90.25 100 THR A C 1
ATOM 768 O O . THR A 1 100 ? -10.051 7.212 2.431 1.00 90.25 100 THR A O 1
ATOM 771 N N . GLY A 1 101 ? -9.258 8.438 0.716 1.00 90.50 101 GLY A N 1
ATOM 772 C CA . GLY A 1 101 ? -7.942 7.795 0.653 1.00 90.50 101 GLY A CA 1
ATOM 773 C C . GLY A 1 101 ? -8.007 6.295 0.365 1.00 90.50 101 GLY A C 1
ATOM 774 O O . GLY A 1 101 ? -8.945 5.810 -0.263 1.00 90.50 101 GLY A O 1
ATOM 775 N N . LEU A 1 102 ? -7.031 5.551 0.886 1.00 91.56 102 LEU A N 1
ATOM 776 C CA . LEU A 1 102 ? -6.852 4.125 0.592 1.00 91.56 102 LEU A CA 1
ATOM 777 C C . LEU A 1 102 ? -8.082 3.266 0.947 1.00 91.56 102 LEU A C 1
ATOM 779 O O . LEU A 1 102 ? -8.477 2.409 0.162 1.00 91.56 102 LEU A O 1
ATOM 783 N N . VAL A 1 103 ? -8.754 3.532 2.073 1.00 92.38 103 VAL A N 1
ATOM 784 C CA . VAL A 1 103 ? -10.019 2.843 2.415 1.00 92.38 103 VAL A CA 1
ATOM 785 C C . VAL A 1 103 ? -11.141 3.185 1.424 1.00 92.38 103 VAL A C 1
ATOM 787 O O . VAL A 1 103 ? -11.949 2.326 1.078 1.00 92.38 103 VAL A O 1
ATOM 790 N N . GLY A 1 104 ? -11.201 4.430 0.943 1.00 91.00 104 GLY A N 1
ATOM 791 C CA . GLY A 1 104 ? -12.179 4.848 -0.066 1.00 91.00 104 GLY A CA 1
ATOM 792 C C . GLY A 1 104 ? -11.988 4.140 -1.413 1.00 91.00 104 GLY A C 1
ATOM 793 O O . GLY A 1 104 ? -12.970 3.772 -2.064 1.00 91.00 104 GLY A O 1
ATOM 794 N N . ASP A 1 105 ? -10.739 3.893 -1.805 1.00 90.62 105 ASP A N 1
ATOM 795 C CA . ASP A 1 105 ? -10.393 3.173 -3.034 1.00 90.62 105 ASP A CA 1
ATOM 796 C C . ASP A 1 105 ? -10.826 1.704 -2.991 1.00 90.62 105 ASP A C 1
ATOM 798 O O . ASP A 1 105 ? -11.357 1.190 -3.979 1.00 90.62 105 ASP A O 1
ATOM 802 N N . LEU A 1 106 ? -10.673 1.050 -1.837 1.00 91.31 106 LEU A N 1
ATOM 803 C CA . LEU A 1 106 ? -11.162 -0.314 -1.621 1.00 91.31 106 LEU A CA 1
ATOM 804 C C . LEU A 1 106 ? -12.693 -0.373 -1.686 1.00 91.31 106 LEU A C 1
ATOM 806 O O . LEU A 1 106 ? -13.257 -1.178 -2.422 1.00 91.31 106 LEU A O 1
ATOM 810 N N . LEU A 1 107 ? -13.381 0.534 -0.985 1.00 91.44 107 LEU A N 1
ATOM 811 C CA . LEU A 1 107 ? -14.848 0.560 -0.946 1.00 91.44 107 LEU A CA 1
ATOM 812 C C . LEU A 1 107 ? -15.486 0.919 -2.292 1.00 91.44 107 LEU A C 1
ATOM 814 O O . LEU A 1 107 ? -16.582 0.462 -2.606 1.00 91.44 107 LEU A O 1
ATOM 818 N N . SER A 1 108 ? -14.815 1.742 -3.099 1.00 88.56 108 SER A N 1
ATOM 819 C CA . SER A 1 108 ? -15.283 2.092 -4.445 1.00 88.56 108 SER A CA 1
ATOM 820 C C . SER A 1 108 ? -14.981 1.018 -5.501 1.00 88.56 108 SER A C 1
ATOM 822 O O . SER A 1 108 ? -15.393 1.166 -6.656 1.00 88.56 108 SER A O 1
ATOM 824 N N . GLY A 1 109 ? -14.265 -0.053 -5.134 1.00 89.19 109 GLY A N 1
ATOM 825 C CA . GLY A 1 109 ? -13.815 -1.100 -6.056 1.00 89.19 109 GLY A CA 1
ATOM 826 C C . GLY A 1 109 ? -12.758 -0.617 -7.056 1.00 89.19 109 GLY A C 1
ATOM 827 O O . GLY A 1 109 ? -12.605 -1.195 -8.141 1.00 89.19 109 GLY A O 1
ATOM 828 N N . ALA A 1 110 ? -12.058 0.478 -6.741 1.00 88.81 110 ALA A N 1
ATOM 829 C CA . ALA A 1 110 ? -10.906 0.930 -7.513 1.00 88.81 110 ALA A CA 1
ATOM 830 C C . ALA A 1 110 ? -9.741 -0.057 -7.333 1.00 88.81 110 ALA A C 1
ATOM 832 O O . ALA A 1 110 ? -9.200 -0.547 -8.329 1.00 88.81 110 ALA A O 1
ATOM 833 N N . ALA A 1 111 ? -9.459 -0.444 -6.088 1.00 91.38 111 ALA A N 1
ATOM 834 C CA . ALA A 1 111 ? -8.534 -1.516 -5.727 1.00 91.38 111 ALA A CA 1
ATOM 835 C C . ALA A 1 111 ? -9.272 -2.757 -5.218 1.00 91.38 111 ALA A C 1
ATOM 837 O O . ALA A 1 111 ? -10.385 -2.666 -4.708 1.00 91.38 111 ALA A O 1
ATOM 838 N N . HIS A 1 112 ? -8.626 -3.916 -5.352 1.00 91.44 112 HIS A N 1
ATOM 839 C CA . HIS A 1 112 ? -9.120 -5.181 -4.794 1.00 91.44 112 HIS A CA 1
ATOM 840 C C . HIS A 1 112 ? -8.366 -5.580 -3.525 1.00 91.44 112 HIS A C 1
ATOM 842 O O . HIS A 1 112 ? -8.905 -6.300 -2.695 1.00 91.44 112 HIS A O 1
ATOM 848 N N . LEU A 1 113 ? -7.120 -5.131 -3.396 1.00 92.44 113 LEU A N 1
ATOM 849 C CA . LEU A 1 113 ? -6.262 -5.366 -2.245 1.00 92.44 113 LEU A CA 1
ATOM 850 C C . LEU A 1 113 ? -5.489 -4.082 -1.958 1.00 92.44 113 LEU A C 1
ATOM 852 O O . LEU A 1 113 ? -5.131 -3.352 -2.885 1.00 92.44 113 LEU A O 1
ATOM 856 N N . ALA A 1 114 ? -5.236 -3.811 -0.686 1.00 92.50 114 ALA A N 1
ATOM 857 C CA . ALA A 1 114 ? -4.299 -2.785 -0.274 1.00 92.50 114 ALA A CA 1
ATOM 858 C C . ALA A 1 114 ? -3.082 -3.447 0.358 1.00 92.50 114 ALA A C 1
ATOM 860 O O . ALA A 1 114 ? -3.206 -4.470 1.012 1.00 92.50 114 ALA A O 1
ATOM 861 N N . VAL A 1 115 ? -1.906 -2.870 0.144 1.00 92.19 115 VAL A N 1
ATOM 862 C CA . VAL A 1 115 ? -0.663 -3.337 0.755 1.00 92.19 115 VAL A CA 1
ATOM 863 C C . VAL A 1 115 ? 0.095 -2.130 1.267 1.00 92.19 115 VAL A C 1
ATOM 865 O O . VAL A 1 115 ? 0.626 -1.334 0.495 1.00 92.19 115 VAL A O 1
ATOM 868 N N . THR A 1 116 ? 0.107 -1.955 2.582 1.00 90.69 116 THR A N 1
ATOM 869 C CA . THR A 1 116 ? 0.819 -0.871 3.261 1.00 90.69 116 THR A CA 1
ATOM 870 C C . THR A 1 116 ? 0.909 -1.182 4.753 1.00 90.69 116 THR A C 1
ATOM 872 O O . THR A 1 116 ? 0.300 -2.129 5.249 1.00 90.69 116 THR A O 1
ATOM 875 N N . SER A 1 117 ? 1.636 -0.361 5.492 1.00 86.00 117 SER A N 1
ATOM 876 C CA . SER A 1 117 ? 1.693 -0.346 6.947 1.00 86.00 117 SER A CA 1
ATOM 877 C C . SER A 1 117 ? 0.386 0.185 7.546 1.00 86.00 117 SER A C 1
ATOM 879 O O . SER A 1 117 ? 0.298 1.297 8.064 1.00 86.00 117 SER A O 1
ATOM 881 N N . PHE A 1 118 ? -0.680 -0.612 7.465 1.00 85.12 118 PHE A N 1
ATOM 882 C CA . PHE A 1 118 ? -1.999 -0.215 7.942 1.00 85.12 118 PHE A CA 1
ATOM 883 C C . PHE A 1 118 ? -2.266 -0.703 9.368 1.00 85.12 118 PHE A C 1
ATOM 885 O O . PHE A 1 118 ? -2.130 -1.885 9.682 1.00 85.12 118 PHE A O 1
ATOM 892 N N . SER A 1 119 ? -2.682 0.212 10.248 1.00 83.31 119 SER A N 1
ATOM 893 C CA . SER A 1 119 ? -3.095 -0.135 11.615 1.00 83.31 119 SER A CA 1
ATOM 894 C C . SER A 1 119 ? -4.556 -0.578 11.664 1.00 83.31 119 SER A C 1
ATOM 896 O O . SER A 1 119 ? -5.448 0.148 11.204 1.00 83.31 119 SER A O 1
ATOM 898 N N . ILE A 1 120 ? -4.803 -1.729 12.294 1.00 83.50 120 ILE A N 1
ATOM 899 C CA . ILE A 1 120 ? -6.153 -2.237 12.554 1.00 83.50 120 ILE A CA 1
ATOM 900 C C . ILE A 1 120 ? -6.854 -1.304 13.544 1.00 83.50 120 ILE A C 1
ATOM 902 O O . ILE A 1 120 ? -6.381 -1.071 14.655 1.00 83.50 120 ILE A O 1
ATOM 906 N N . ASN A 1 121 ? -8.012 -0.784 13.150 1.00 84.94 121 ASN A N 1
ATOM 907 C CA . ASN A 1 121 ? -8.890 -0.019 14.029 1.00 84.94 121 ASN A CA 1
ATOM 908 C C . ASN A 1 121 ? -10.307 -0.596 13.938 1.00 84.94 121 ASN A C 1
ATOM 910 O O . ASN A 1 121 ? -10.728 -1.020 12.861 1.00 84.94 121 ASN A O 1
ATOM 914 N N . SER A 1 122 ? -11.060 -0.566 15.038 1.00 86.31 122 SER A N 1
ATOM 915 C CA . SER A 1 122 ? -12.444 -1.049 15.108 1.00 86.31 122 SER A CA 1
ATOM 916 C C . SER A 1 122 ? -13.336 -0.404 14.040 1.00 86.31 122 SER A C 1
ATOM 918 O O . SER A 1 122 ? -13.975 -1.108 13.267 1.00 86.31 122 SER A O 1
ATOM 920 N N . ALA A 1 123 ? -13.284 0.926 13.887 1.00 86.75 123 ALA A N 1
ATOM 921 C CA . ALA A 1 123 ? -14.095 1.636 12.890 1.00 86.75 123 ALA A CA 1
ATOM 922 C C . ALA A 1 123 ? -13.776 1.233 11.438 1.00 86.75 123 ALA A C 1
ATOM 924 O O . ALA A 1 123 ? -14.639 1.303 10.569 1.00 86.75 123 ALA A O 1
ATOM 925 N N . ARG A 1 124 ? -12.531 0.825 11.169 1.00 86.38 124 ARG A N 1
ATOM 926 C CA . ARG A 1 124 ? -12.084 0.405 9.833 1.00 86.38 124 ARG A CA 1
ATOM 927 C C . ARG A 1 124 ? -12.390 -1.072 9.580 1.00 86.38 124 ARG A C 1
ATOM 929 O O . ARG A 1 124 ? -12.762 -1.426 8.473 1.00 86.38 124 ARG A O 1
ATOM 936 N N . SER A 1 125 ? -12.334 -1.901 10.620 1.00 88.25 125 SER A N 1
ATOM 937 C CA . SER A 1 125 ? -12.621 -3.344 10.540 1.00 88.25 125 SER A CA 1
ATOM 938 C C . SER A 1 125 ? -14.099 -3.654 10.282 1.00 88.25 125 SER A C 1
ATOM 940 O O . SER A 1 125 ? -14.448 -4.784 9.985 1.00 88.25 125 SER A O 1
ATOM 942 N N . GLN A 1 126 ? -14.984 -2.662 10.417 1.00 89.06 126 GLN A N 1
ATOM 943 C CA . GLN A 1 126 ? -16.404 -2.796 10.076 1.00 89.06 126 GLN A CA 1
ATOM 944 C C . GLN A 1 126 ? -16.687 -2.609 8.581 1.00 89.06 126 GLN A C 1
ATOM 946 O O . GLN A 1 126 ? -17.775 -2.953 8.128 1.00 89.06 126 GLN A O 1
ATOM 951 N N . VAL A 1 127 ? -15.755 -2.007 7.834 1.00 88.44 127 VAL A N 1
ATOM 952 C CA . VAL A 1 127 ? -15.956 -1.646 6.420 1.00 88.44 127 VAL A CA 1
ATOM 953 C C . VAL A 1 127 ? -15.011 -2.376 5.476 1.00 88.44 127 VAL A C 1
ATOM 955 O O . VAL A 1 127 ? -15.337 -2.522 4.303 1.00 88.44 127 VAL A O 1
ATOM 958 N N . ILE A 1 128 ? -13.857 -2.820 5.974 1.00 90.12 128 ILE A N 1
ATOM 959 C CA . ILE A 1 128 ? -12.885 -3.613 5.228 1.00 90.12 128 ILE A CA 1
ATOM 960 C C . ILE A 1 128 ? -12.435 -4.806 6.065 1.00 90.12 128 ILE A C 1
ATOM 962 O O . ILE A 1 128 ? -12.328 -4.708 7.291 1.00 90.12 128 ILE A O 1
ATOM 966 N N . ASP A 1 129 ? -12.143 -5.903 5.378 1.00 89.88 129 ASP A N 1
ATOM 967 C CA . ASP A 1 129 ? -11.600 -7.109 5.987 1.00 89.88 129 ASP A CA 1
ATOM 968 C C . ASP A 1 129 ? -10.073 -7.027 6.053 1.00 89.88 129 ASP A C 1
ATOM 970 O O . ASP A 1 129 ? -9.415 -6.559 5.124 1.00 89.88 129 ASP A O 1
ATOM 974 N N . PHE A 1 130 ? -9.516 -7.490 7.170 1.00 87.38 130 PHE A N 1
ATOM 975 C CA . PHE A 1 130 ? -8.083 -7.496 7.444 1.00 87.38 130 PHE A CA 1
ATOM 976 C C . PHE A 1 130 ? -7.535 -8.918 7.392 1.00 87.38 130 PHE A C 1
ATOM 978 O O . PHE A 1 130 ? -8.162 -9.851 7.899 1.00 87.38 130 PHE A O 1
ATOM 985 N N . THR A 1 131 ? -6.338 -9.079 6.830 1.00 86.31 131 THR A N 1
ATOM 986 C CA . THR A 1 131 ? -5.576 -10.326 6.956 1.00 86.31 131 THR A CA 1
ATOM 987 C C . THR A 1 131 ? -4.987 -10.493 8.368 1.00 86.31 131 THR A C 1
ATOM 989 O O . THR A 1 131 ? -5.197 -9.682 9.276 1.00 86.31 131 THR A O 1
ATOM 992 N N . SER A 1 132 ? -4.267 -11.592 8.606 1.00 81.56 132 SER A N 1
ATOM 993 C CA . SER A 1 132 ? -3.557 -11.770 9.875 1.00 81.56 132 SER A CA 1
ATOM 994 C C . SER A 1 132 ? -2.372 -10.798 9.956 1.00 81.56 132 SER A C 1
ATOM 996 O O . SER A 1 132 ? -1.639 -10.671 8.974 1.00 81.56 132 SER A O 1
ATOM 998 N N . PRO A 1 133 ? -2.146 -10.109 11.091 1.00 75.81 133 PRO A N 1
ATOM 999 C CA . PRO A 1 133 ? -1.058 -9.148 11.199 1.00 75.81 133 PRO A CA 1
ATOM 1000 C C . PRO A 1 133 ? 0.306 -9.812 11.017 1.00 75.81 133 PRO A C 1
ATOM 1002 O O . PRO A 1 133 ? 0.678 -10.706 11.776 1.00 75.81 133 PRO A O 1
ATOM 1005 N N . PHE A 1 134 ? 1.064 -9.332 10.031 1.00 66.00 134 PHE A N 1
ATOM 1006 C CA . PHE A 1 134 ? 2.394 -9.840 9.686 1.00 66.00 134 PHE A CA 1
ATOM 1007 C C . PHE A 1 134 ? 3.504 -9.204 10.537 1.00 66.00 134 PHE A C 1
ATOM 1009 O O . PHE A 1 134 ? 4.588 -9.768 10.664 1.00 66.00 134 PHE A O 1
ATOM 1016 N N . PHE A 1 135 ? 3.244 -8.039 11.142 1.00 66.50 135 PHE A N 1
ATOM 1017 C CA . PHE A 1 135 ? 4.213 -7.322 11.971 1.00 66.50 135 PHE A CA 1
ATOM 1018 C C . PHE A 1 135 ? 3.551 -6.795 13.247 1.00 66.50 135 PHE A C 1
ATOM 1020 O O . PHE A 1 135 ? 2.554 -6.078 13.192 1.00 66.50 135 PHE A O 1
ATOM 1027 N N . SER A 1 136 ? 4.086 -7.145 14.419 1.00 55.78 136 SER A N 1
ATOM 1028 C CA . SER A 1 136 ? 3.606 -6.616 15.701 1.00 55.78 136 SER A CA 1
ATOM 1029 C C . SER A 1 136 ? 4.541 -5.516 16.197 1.00 55.78 136 SER A C 1
ATOM 1031 O O . SER A 1 136 ? 5.623 -5.819 16.700 1.00 55.78 136 SER A O 1
ATOM 1033 N N . THR A 1 137 ? 4.125 -4.254 16.096 1.00 59.03 137 THR A N 1
ATOM 1034 C CA . THR A 1 137 ? 4.891 -3.127 16.648 1.00 59.03 137 THR A CA 1
ATOM 1035 C C . THR A 1 137 ? 4.378 -2.787 18.044 1.00 59.03 137 THR A C 1
ATOM 1037 O O . THR A 1 137 ? 3.182 -2.590 18.247 1.00 59.03 137 THR A O 1
ATOM 1040 N N . SER A 1 138 ? 5.276 -2.662 19.020 1.00 51.31 138 SER A N 1
ATOM 1041 C CA . SER A 1 138 ? 4.975 -1.985 20.286 1.00 51.31 138 SER A CA 1
ATOM 1042 C C . SER A 1 138 ? 5.169 -0.478 20.122 1.00 51.31 138 SER A C 1
ATOM 1044 O O . SER A 1 138 ? 6.193 -0.051 19.590 1.00 51.31 138 SER A O 1
ATOM 1046 N N . LEU A 1 139 ? 4.222 0.334 20.600 1.00 62.25 139 LEU A N 1
ATOM 1047 C CA . LEU A 1 139 ? 4.376 1.791 20.634 1.00 62.25 139 LEU A CA 1
ATOM 1048 C C . LEU A 1 139 ? 5.609 2.163 21.474 1.00 62.25 139 LEU A C 1
ATOM 1050 O O . LEU A 1 139 ? 5.671 1.844 22.660 1.00 62.25 139 LEU A O 1
ATOM 1054 N N . GLY A 1 140 ? 6.586 2.824 20.854 1.00 59.66 140 GLY A N 1
ATOM 1055 C CA . GLY A 1 140 ? 7.768 3.368 21.520 1.00 59.66 140 GLY A CA 1
ATOM 1056 C C . GLY A 1 140 ? 7.719 4.892 21.522 1.00 59.66 140 GLY A C 1
ATOM 1057 O O . GLY A 1 140 ? 7.398 5.499 20.503 1.00 59.66 140 GLY A O 1
ATOM 1058 N N . ILE A 1 141 ? 8.032 5.519 22.656 1.00 67.62 141 ILE A N 1
ATOM 1059 C CA . ILE A 1 141 ? 8.191 6.975 22.727 1.00 67.62 141 ILE A CA 1
ATOM 1060 C C . ILE A 1 141 ? 9.656 7.299 22.441 1.00 67.62 141 ILE A C 1
ATOM 1062 O O . ILE A 1 1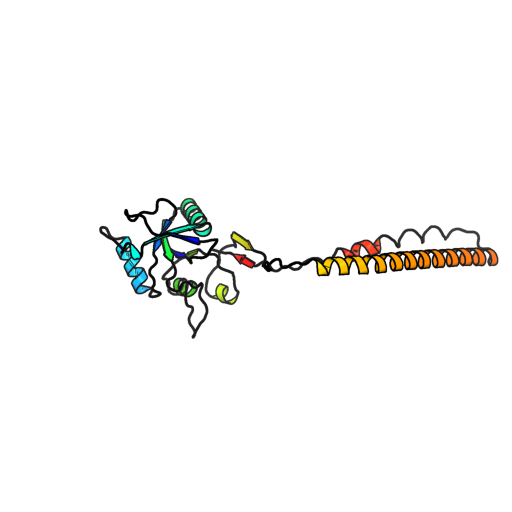41 ? 10.551 6.806 23.126 1.00 67.62 141 ILE A O 1
ATOM 1066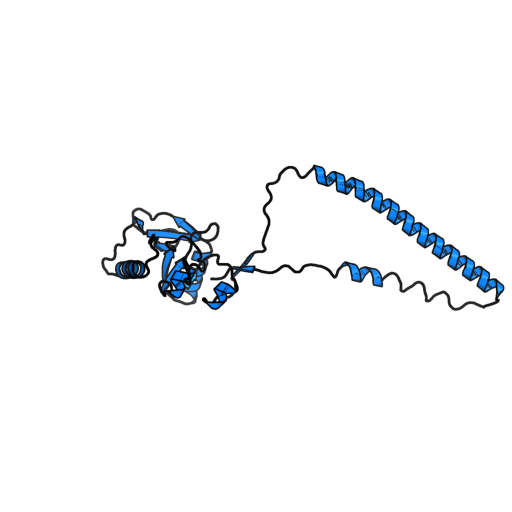 N N . LEU A 1 142 ? 9.896 8.129 21.427 1.00 75.69 142 LEU A N 1
ATOM 1067 C CA . LEU A 1 142 ? 11.221 8.654 21.121 1.00 75.69 142 LEU A CA 1
ATOM 1068 C C . LEU A 1 142 ? 11.440 9.944 21.916 1.00 75.69 142 LEU A C 1
ATOM 1070 O O . LEU A 1 142 ? 10.695 10.909 21.757 1.00 75.69 142 LEU A O 1
ATOM 1074 N N . PHE A 1 143 ? 12.477 9.967 22.750 1.00 75.00 143 PHE A N 1
ATOM 1075 C CA . PHE A 1 143 ? 12.936 11.177 23.428 1.00 75.00 143 PHE A CA 1
ATOM 1076 C C . PHE A 1 143 ? 14.266 11.617 22.819 1.00 75.00 143 PHE A C 1
ATOM 1078 O O . PHE A 1 143 ? 15.160 10.797 22.606 1.00 75.00 143 PHE A O 1
ATOM 1085 N N . LEU A 1 144 ? 14.413 12.916 22.552 1.00 77.50 144 LEU A N 1
ATOM 1086 C CA . LEU A 1 144 ? 15.708 13.482 22.189 1.00 77.50 144 LEU A CA 1
ATOM 1087 C C . LEU A 1 144 ? 16.608 13.406 23.430 1.00 77.50 144 LEU A C 1
ATOM 1089 O O . LEU A 1 144 ? 16.240 13.919 24.486 1.00 77.50 144 LEU A O 1
ATOM 1093 N N . GLY A 1 145 ? 17.754 12.733 23.318 1.00 67.25 145 GLY A N 1
ATOM 1094 C CA . GLY A 1 145 ? 18.678 12.497 24.428 1.00 67.25 145 GLY A CA 1
ATOM 1095 C C . GLY A 1 145 ? 19.343 13.779 24.932 1.00 67.25 145 GLY A C 1
ATOM 1096 O O . GLY A 1 145 ? 20.500 14.040 24.624 1.00 67.25 145 GLY A O 1
ATOM 1097 N N . GLY A 1 146 ? 18.618 14.581 25.709 1.00 60.91 146 GLY A N 1
ATOM 1098 C CA . GLY A 1 146 ? 19.155 15.697 26.478 1.00 60.91 146 GLY A CA 1
ATOM 1099 C C . GLY A 1 146 ? 19.534 15.236 27.884 1.00 60.91 146 GLY A C 1
ATOM 1100 O O . GLY A 1 146 ? 18.657 14.960 28.694 1.00 60.91 146 GLY A O 1
ATOM 1101 N N . SER A 1 147 ? 20.838 15.130 28.147 1.00 53.19 147 SER A N 1
ATOM 1102 C CA . SER A 1 147 ? 21.515 15.098 29.457 1.00 53.19 147 SER A CA 1
ATOM 1103 C C . SER A 1 147 ? 20.667 14.705 30.681 1.00 53.19 147 SER A C 1
ATOM 1105 O O . SER A 1 147 ? 20.451 15.505 31.589 1.00 53.19 147 SER A O 1
ATOM 1107 N N . GLY A 1 148 ? 20.274 13.432 30.770 1.00 56.12 148 GLY A N 1
ATOM 1108 C CA . GLY A 1 148 ? 19.619 12.832 31.943 1.00 56.12 148 GLY A CA 1
ATOM 1109 C C . GLY A 1 148 ? 20.531 12.629 33.162 1.00 56.12 148 GLY A C 1
ATOM 1110 O O . GLY A 1 148 ? 20.257 11.773 33.997 1.00 56.12 148 GLY A O 1
ATOM 1111 N N . ALA A 1 149 ? 21.628 13.382 33.280 1.00 57.03 149 ALA A N 1
ATOM 1112 C CA . ALA A 1 149 ? 22.596 13.200 34.357 1.00 57.03 149 ALA A CA 1
ATOM 1113 C C . ALA A 1 149 ? 22.017 13.624 35.721 1.00 57.03 149 ALA A C 1
ATOM 1115 O O . ALA A 1 149 ? 22.236 12.945 36.717 1.00 57.03 149 ALA A O 1
ATOM 1116 N N . ALA A 1 150 ? 21.200 14.683 35.778 1.00 56.19 150 ALA A N 1
ATOM 1117 C CA . ALA A 1 150 ? 20.709 15.239 37.045 1.00 56.19 150 ALA A CA 1
ATOM 1118 C C . ALA A 1 150 ? 19.792 14.291 37.850 1.00 56.19 150 ALA A C 1
ATOM 1120 O O . ALA A 1 150 ? 19.740 14.382 39.075 1.00 56.19 150 ALA A O 1
ATOM 1121 N N . LEU A 1 151 ? 19.102 13.352 37.190 1.00 57.19 151 LEU A N 1
ATOM 1122 C CA . LEU A 1 151 ? 18.179 12.420 37.852 1.00 57.19 151 LEU A CA 1
ATOM 1123 C C . LEU A 1 151 ? 18.884 11.190 38.450 1.00 57.19 151 LEU A C 1
ATOM 1125 O O . LEU A 1 151 ? 18.307 10.520 39.303 1.00 57.19 151 LEU A O 1
ATOM 1129 N N . GLY A 1 152 ? 20.132 10.907 38.059 1.00 58.88 152 GLY A N 1
ATOM 1130 C CA . GLY A 1 152 ? 20.911 9.789 38.606 1.00 58.88 152 GLY A CA 1
ATOM 1131 C C . GLY A 1 152 ? 21.351 10.020 40.056 1.00 58.88 152 GLY A C 1
ATOM 1132 O O . GLY A 1 152 ? 21.229 9.127 40.893 1.00 58.88 152 GLY A O 1
ATOM 1133 N N . TRP A 1 153 ? 21.781 11.242 40.393 1.00 58.50 153 TRP A N 1
ATOM 1134 C CA . TRP A 1 153 ? 22.203 11.594 41.760 1.00 58.50 153 TRP A CA 1
ATOM 1135 C C . TRP A 1 153 ? 21.052 11.608 42.777 1.00 58.50 153 TRP A C 1
ATOM 1137 O O . TRP A 1 153 ? 21.276 11.351 43.962 1.00 58.50 153 TRP A O 1
ATOM 1147 N N . PHE A 1 154 ? 19.819 11.848 42.318 1.00 55.97 154 PHE A N 1
ATOM 1148 C CA . PHE A 1 154 ? 18.618 11.790 43.157 1.00 55.97 154 PHE A CA 1
ATOM 1149 C C . PHE A 1 154 ? 18.345 10.365 43.669 1.00 55.97 154 PHE A C 1
ATOM 1151 O O . PHE A 1 154 ? 18.049 10.175 44.848 1.00 55.97 154 PHE A O 1
ATOM 1158 N N . TRP A 1 155 ? 18.540 9.351 42.819 1.00 57.75 155 TRP A N 1
ATOM 1159 C CA . TRP A 1 155 ? 18.386 7.942 43.201 1.00 57.75 155 TRP A CA 1
ATOM 1160 C C . TRP A 1 155 ? 19.500 7.442 44.127 1.00 57.75 155 TRP A C 1
ATOM 1162 O O . TRP A 1 155 ? 19.229 6.663 45.040 1.00 57.75 155 TRP A O 1
ATOM 1172 N N . VAL A 1 156 ? 20.731 7.934 43.957 1.00 61.94 156 VAL A N 1
ATOM 1173 C CA . VAL A 1 156 ? 21.853 7.590 44.849 1.00 61.94 156 VAL A CA 1
ATOM 1174 C C . VAL A 1 156 ? 21.633 8.140 46.264 1.00 61.94 156 VAL A C 1
ATOM 1176 O O . VAL A 1 156 ? 21.903 7.437 47.235 1.00 61.94 156 VAL A O 1
ATOM 1179 N N . SER A 1 157 ? 21.085 9.353 46.404 1.00 60.78 157 SER A N 1
ATOM 1180 C CA . SER A 1 157 ? 20.835 9.945 47.731 1.00 60.78 157 SER A CA 1
ATOM 1181 C C . SER A 1 157 ? 19.679 9.285 48.484 1.00 60.78 157 SER A C 1
ATOM 1183 O O . SER A 1 157 ? 19.724 9.181 49.707 1.00 60.78 157 SER A O 1
ATOM 1185 N N . LEU A 1 158 ? 18.652 8.806 47.779 1.00 61.00 158 LEU A N 1
ATOM 1186 C CA . LEU A 1 158 ? 17.532 8.110 48.415 1.00 61.00 158 LEU A CA 1
ATOM 1187 C C . LEU A 1 158 ? 17.863 6.650 48.750 1.00 61.00 158 LEU A C 1
ATOM 1189 O O . LEU A 1 158 ? 17.382 6.152 49.761 1.00 61.00 158 LEU A O 1
ATOM 1193 N N . GLY A 1 159 ? 18.723 5.975 47.981 1.00 59.84 159 GLY A N 1
ATOM 1194 C CA . GLY A 1 159 ? 19.105 4.581 48.246 1.00 59.84 159 GLY A CA 1
ATOM 1195 C C . GLY A 1 159 ? 19.725 4.349 49.632 1.00 59.84 159 GLY A C 1
ATOM 1196 O O . GLY A 1 159 ? 19.404 3.355 50.280 1.00 59.84 159 GLY A O 1
ATOM 1197 N N . GLY A 1 160 ? 20.541 5.292 50.121 1.00 60.72 160 GLY A N 1
ATOM 1198 C CA . GLY A 1 160 ? 21.160 5.202 51.453 1.00 60.72 160 GLY A CA 1
ATOM 1199 C C . GLY A 1 160 ? 20.168 5.353 52.614 1.00 60.72 160 GLY A C 1
ATOM 1200 O O . GLY A 1 160 ? 20.288 4.682 53.635 1.00 60.72 160 GLY A O 1
ATOM 1201 N N . PHE A 1 161 ? 19.125 6.172 52.445 1.00 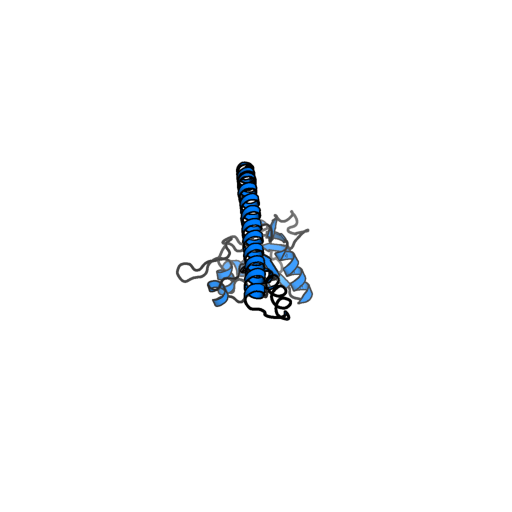62.28 161 PHE A N 1
ATOM 1202 C CA . PHE A 1 161 ? 18.098 6.353 53.478 1.00 62.28 161 PHE A CA 1
ATOM 1203 C C . PHE A 1 161 ? 17.277 5.072 53.704 1.00 62.28 161 PHE A C 1
ATOM 1205 O O . PHE A 1 161 ? 16.925 4.732 54.835 1.00 62.28 161 PHE A O 1
ATOM 1212 N N . TRP A 1 162 ? 17.004 4.325 52.631 1.00 58.25 162 TRP A N 1
ATOM 1213 C CA . TRP A 1 162 ? 16.236 3.082 52.707 1.00 58.25 162 TRP A CA 1
ATOM 1214 C C . TRP A 1 162 ? 17.063 1.894 53.219 1.00 58.25 162 TRP A C 1
ATOM 1216 O O . TRP A 1 162 ? 16.500 1.020 53.883 1.00 58.25 162 TRP A O 1
ATOM 1226 N N . SER A 1 163 ? 18.384 1.864 52.987 1.00 63.56 163 SER A N 1
ATOM 1227 C CA . SER A 1 163 ? 19.250 0.817 53.552 1.00 63.56 163 SER A CA 1
ATOM 1228 C C . SER A 1 163 ? 19.347 0.901 55.076 1.00 63.56 163 SER A C 1
ATOM 1230 O O . SER A 1 163 ? 19.265 -0.129 55.750 1.00 63.56 163 SER A O 1
ATOM 1232 N N . ASP A 1 164 ? 19.441 2.114 55.625 1.00 65.38 164 ASP A N 1
ATOM 1233 C CA . ASP A 1 164 ? 19.588 2.316 57.070 1.00 65.38 164 ASP A CA 1
ATOM 1234 C C . ASP A 1 164 ? 18.278 2.049 57.823 1.00 65.38 164 ASP A C 1
ATOM 1236 O O . ASP A 1 164 ? 18.278 1.392 58.868 1.00 65.38 164 ASP A O 1
ATOM 1240 N N . LEU A 1 165 ? 17.138 2.460 57.255 1.00 71.62 165 LEU A N 1
ATOM 1241 C CA . LEU A 1 165 ? 15.821 2.155 57.818 1.00 71.62 165 LEU A CA 1
ATOM 1242 C C . LEU A 1 165 ? 15.524 0.645 57.798 1.00 71.62 165 LEU A C 1
ATOM 1244 O O . LEU A 1 165 ? 14.989 0.104 58.767 1.00 71.62 165 LEU A O 1
ATOM 1248 N N . GLY A 1 166 ? 15.908 -0.053 56.724 1.00 72.94 166 GLY A N 1
ATOM 1249 C CA . GLY A 1 166 ? 15.752 -1.506 56.616 1.00 72.94 166 GLY A CA 1
ATOM 1250 C C . GLY A 1 166 ? 16.573 -2.274 57.657 1.00 72.94 166 GLY A C 1
ATOM 1251 O O . GLY A 1 166 ? 16.066 -3.204 58.288 1.00 72.94 166 GLY A O 1
ATOM 1252 N N . LEU A 1 167 ? 17.822 -1.856 57.896 1.00 72.62 167 LEU A N 1
ATOM 1253 C CA . LEU A 1 167 ? 18.676 -2.419 58.948 1.00 72.62 167 LEU A CA 1
ATOM 1254 C C . LEU A 1 167 ? 18.109 -2.154 60.348 1.00 72.62 167 LEU A C 1
ATOM 1256 O O . LEU A 1 167 ? 18.067 -3.074 61.166 1.00 72.62 167 LEU A O 1
ATOM 1260 N N . ALA A 1 168 ? 17.623 -0.939 60.615 1.00 77.62 168 ALA A N 1
ATOM 1261 C CA . ALA A 1 168 ? 17.026 -0.591 61.903 1.00 77.62 168 ALA A CA 1
ATOM 1262 C C . ALA A 1 168 ? 15.772 -1.430 62.207 1.00 77.62 168 ALA A C 1
ATOM 1264 O O . ALA A 1 168 ? 15.647 -1.987 63.300 1.00 77.62 168 ALA A O 1
ATOM 1265 N N . LEU A 1 169 ? 14.877 -1.594 61.227 1.00 76.19 169 LEU A N 1
ATOM 1266 C CA . LEU A 1 169 ? 13.685 -2.432 61.374 1.00 76.19 169 LEU A CA 1
ATOM 1267 C C . LEU A 1 169 ? 14.050 -3.908 61.578 1.00 76.19 169 LEU A C 1
ATOM 1269 O O . LEU A 1 169 ? 13.468 -4.563 62.441 1.00 76.19 169 LEU A O 1
ATOM 1273 N N . ARG A 1 170 ? 15.055 -4.429 60.863 1.00 79.31 170 ARG A N 1
ATOM 1274 C CA . ARG A 1 170 ? 15.541 -5.804 61.056 1.00 79.31 170 ARG A CA 1
ATOM 1275 C C . ARG A 1 170 ? 16.008 -6.053 62.494 1.00 79.31 170 ARG A C 1
ATOM 1277 O O . ARG A 1 170 ? 15.631 -7.061 63.085 1.00 79.31 170 ARG A O 1
ATOM 1284 N N . TRP A 1 171 ? 16.783 -5.140 63.080 1.00 77.00 171 TRP A N 1
ATOM 1285 C CA . TRP A 1 171 ? 17.240 -5.273 64.470 1.00 77.00 171 TRP A CA 1
ATOM 1286 C C . TRP A 1 171 ? 16.116 -5.085 65.495 1.00 77.00 171 TRP A C 1
ATOM 1288 O O . TRP A 1 171 ? 16.119 -5.767 66.520 1.00 77.00 171 TRP A O 1
ATOM 1298 N N . PHE A 1 172 ? 15.123 -4.238 65.208 1.00 86.00 172 PHE A N 1
ATOM 1299 C CA . PHE A 1 172 ? 13.931 -4.092 66.050 1.00 86.00 172 PHE A CA 1
ATOM 1300 C C . PHE A 1 172 ? 13.118 -5.397 66.140 1.00 86.00 172 PHE A C 1
ATOM 1302 O O . PHE A 1 172 ? 12.737 -5.825 67.233 1.00 86.00 172 PHE A O 1
ATOM 1309 N N . TRP A 1 173 ? 12.901 -6.080 65.012 1.00 77.62 173 TRP A N 1
ATOM 1310 C CA . TRP A 1 173 ? 12.191 -7.365 64.981 1.00 77.62 173 TRP A CA 1
ATOM 1311 C C . TRP A 1 173 ? 12.991 -8.505 65.626 1.00 77.62 173 TRP A C 1
ATOM 1313 O O . TRP A 1 173 ? 12.424 -9.312 66.361 1.00 77.62 173 TRP A O 1
ATOM 1323 N N . ILE A 1 174 ? 14.316 -8.540 65.441 1.00 81.00 174 ILE A N 1
ATOM 1324 C CA . ILE A 1 174 ? 15.178 -9.521 66.124 1.00 81.00 174 ILE A CA 1
ATOM 1325 C C . ILE A 1 174 ? 15.149 -9.300 67.646 1.00 81.00 174 ILE A C 1
ATOM 1327 O O . ILE A 1 174 ? 14.966 -10.252 68.404 1.00 81.00 174 ILE A O 1
ATOM 1331 N N . GLY A 1 175 ? 15.270 -8.050 68.108 1.00 78.69 175 GLY A N 1
ATOM 1332 C CA . GLY A 1 175 ? 15.272 -7.718 69.536 1.00 78.69 175 GLY A CA 1
ATOM 1333 C C . GLY A 1 175 ? 13.940 -8.004 70.237 1.00 78.69 175 GLY A C 1
ATOM 1334 O O . GLY A 1 175 ? 13.929 -8.574 71.333 1.00 78.69 175 GLY A O 1
ATOM 1335 N N . SER A 1 176 ? 12.816 -7.668 69.596 1.00 78.00 176 SER A N 1
ATOM 1336 C CA . SER A 1 176 ? 11.470 -7.984 70.104 1.00 78.00 176 SER A CA 1
ATOM 1337 C C . SER A 1 176 ? 11.189 -9.492 70.122 1.00 78.00 176 SER A C 1
ATOM 1339 O O . SER A 1 176 ? 10.629 -10.006 71.091 1.00 78.00 176 SER A O 1
ATOM 1341 N N . GLY A 1 177 ? 11.657 -10.236 69.114 1.00 74.56 177 GLY A N 1
ATOM 1342 C CA . GLY A 1 177 ? 11.578 -11.698 69.098 1.00 74.56 177 GLY A CA 1
ATOM 1343 C C . GLY A 1 177 ? 12.366 -12.347 70.242 1.00 74.56 177 GLY A C 1
ATOM 1344 O O . GLY A 1 177 ? 11.845 -13.212 70.945 1.00 74.56 177 GLY A O 1
ATOM 1345 N N . MET A 1 178 ? 13.599 -11.893 70.492 1.00 74.69 178 MET A N 1
ATOM 1346 C CA . MET A 1 178 ? 14.439 -12.433 71.570 1.00 74.69 178 MET A CA 1
ATOM 1347 C C . MET A 1 178 ? 13.870 -12.154 72.968 1.00 74.69 178 MET A C 1
ATOM 1349 O O . MET A 1 178 ? 13.956 -13.014 73.847 1.00 74.69 178 MET A O 1
ATOM 1353 N N . THR A 1 179 ? 13.248 -10.990 73.181 1.00 76.56 179 THR A N 1
ATOM 1354 C CA . THR A 1 179 ? 12.595 -10.666 74.462 1.00 76.56 179 THR A CA 1
ATOM 1355 C C . THR A 1 179 ? 11.345 -11.507 74.700 1.00 76.56 179 THR A C 1
ATOM 1357 O O . THR A 1 179 ? 11.158 -11.990 75.814 1.00 76.56 179 THR A O 1
ATOM 1360 N N . LEU A 1 180 ? 10.532 -11.763 73.670 1.00 76.69 180 LEU A N 1
ATOM 1361 C CA . LEU A 1 180 ? 9.364 -12.646 73.779 1.00 76.69 180 LEU A CA 1
ATOM 1362 C C . LEU A 1 180 ? 9.750 -14.100 74.078 1.00 76.69 180 LEU A C 1
ATOM 1364 O O . LEU A 1 180 ? 9.114 -14.737 74.918 1.00 76.69 180 LEU A O 1
ATOM 1368 N N . VAL A 1 181 ? 10.814 -14.616 73.454 1.00 76.19 181 VAL A N 1
ATOM 1369 C CA . VAL A 1 181 ? 11.324 -15.968 73.743 1.00 76.19 181 VAL A CA 1
ATOM 1370 C C . VAL A 1 181 ? 11.867 -16.054 75.172 1.00 76.19 181 VAL A C 1
ATOM 1372 O O . VAL A 1 181 ? 11.534 -16.991 75.896 1.00 76.19 181 VAL A O 1
ATOM 1375 N N . GLY A 1 182 ? 12.647 -15.058 75.609 1.00 73.19 182 GLY A N 1
ATOM 1376 C CA . GLY A 1 182 ? 13.164 -14.994 76.978 1.00 73.19 182 GLY A CA 1
ATOM 1377 C C . GLY A 1 182 ? 12.051 -14.905 78.026 1.00 73.19 182 GLY A C 1
ATOM 1378 O O . GLY A 1 182 ? 12.058 -15.653 79.002 1.00 73.19 182 GLY A O 1
ATOM 1379 N N . PHE A 1 183 ? 11.048 -14.054 77.798 1.00 74.38 183 PHE A N 1
ATOM 1380 C CA . PHE A 1 183 ? 9.887 -13.927 78.679 1.00 74.38 183 PHE A CA 1
ATOM 1381 C C . PHE A 1 183 ? 9.057 -15.218 78.713 1.00 74.38 183 PHE A C 1
ATOM 1383 O O . PHE A 1 183 ? 8.657 -15.658 79.789 1.00 74.38 183 PHE A O 1
ATOM 1390 N N . GLY A 1 184 ? 8.882 -15.884 77.566 1.00 69.00 184 GLY A N 1
ATOM 1391 C CA . GLY A 1 184 ? 8.237 -17.195 77.475 1.00 69.00 184 GLY A CA 1
ATOM 1392 C C . GLY A 1 184 ? 8.983 -18.297 78.237 1.00 69.00 184 GLY A C 1
ATOM 1393 O O . GLY A 1 184 ? 8.349 -19.102 78.916 1.00 69.00 184 GLY A O 1
ATOM 1394 N N . MET A 1 185 ? 10.321 -18.308 78.203 1.00 68.56 185 MET A N 1
ATOM 1395 C CA . MET A 1 185 ? 11.136 -19.249 78.986 1.00 68.56 185 MET A CA 1
ATOM 1396 C C . MET A 1 185 ? 11.039 -18.995 80.500 1.00 68.56 185 MET A C 1
ATOM 1398 O O . MET A 1 185 ? 10.938 -19.946 81.280 1.00 68.56 185 MET A O 1
ATOM 1402 N N . VAL A 1 186 ? 11.021 -17.728 80.931 1.00 73.06 186 VAL A N 1
ATOM 1403 C CA . VAL A 1 186 ? 10.876 -17.352 82.351 1.00 73.06 186 VAL A CA 1
ATOM 1404 C C . VAL A 1 186 ? 9.483 -17.708 82.875 1.00 73.06 186 VAL A C 1
ATOM 1406 O O . VAL A 1 186 ? 9.368 -18.340 83.925 1.00 73.06 186 VAL A O 1
ATOM 1409 N N . LEU A 1 187 ? 8.424 -17.395 82.122 1.00 64.88 187 LEU A N 1
ATOM 1410 C CA . LEU A 1 187 ? 7.052 -17.793 82.459 1.00 64.88 187 LEU A CA 1
ATOM 1411 C C . LEU A 1 187 ? 6.866 -19.314 82.475 1.00 64.88 187 LEU A C 1
ATOM 1413 O O . LEU A 1 187 ? 6.215 -19.830 83.380 1.00 64.88 187 LEU A O 1
ATOM 1417 N N . GLY A 1 188 ? 7.474 -20.039 81.532 1.00 58.28 188 GLY A N 1
ATOM 1418 C CA . GLY A 1 188 ? 7.454 -21.505 81.514 1.00 58.28 188 GLY A CA 1
ATOM 1419 C C . GLY A 1 188 ? 8.116 -22.131 82.746 1.00 58.28 188 GLY A C 1
ATOM 1420 O O . GLY A 1 188 ? 7.621 -23.125 83.275 1.00 58.28 188 GLY A O 1
ATOM 1421 N N . SER A 1 189 ? 9.180 -21.503 83.256 1.00 57.47 189 SER A N 1
ATOM 1422 C CA . SER A 1 189 ? 9.887 -21.935 84.471 1.00 57.47 189 SER A CA 1
ATOM 1423 C C . SER A 1 189 ? 9.085 -21.664 85.753 1.00 57.47 189 SER A C 1
ATOM 1425 O O . SER A 1 189 ? 9.149 -22.450 86.693 1.00 57.47 189 SER A O 1
ATOM 1427 N N . LEU A 1 190 ? 8.287 -20.588 85.778 1.00 57.53 190 LEU A N 1
ATOM 1428 C CA . LEU A 1 190 ? 7.393 -20.231 86.891 1.00 57.53 190 LEU A CA 1
ATOM 1429 C C . LEU A 1 190 ? 6.153 -21.138 87.005 1.00 57.53 190 LEU A C 1
ATOM 1431 O O . LEU A 1 190 ? 5.587 -21.241 88.090 1.00 57.53 190 LEU A O 1
ATOM 1435 N N . TRP A 1 191 ? 5.742 -21.801 85.919 1.00 55.00 191 TRP A N 1
ATOM 1436 C CA . TRP A 1 191 ? 4.550 -22.666 85.877 1.00 55.00 191 TRP A CA 1
ATOM 1437 C C . TRP A 1 191 ? 4.861 -24.169 85.788 1.00 55.00 191 TRP A C 1
ATOM 1439 O O . TRP A 1 191 ? 3.940 -24.977 85.703 1.00 55.00 191 TRP A O 1
ATOM 1449 N N . GLY A 1 192 ? 6.136 -24.570 85.838 1.00 54.25 192 GLY A N 1
ATOM 1450 C CA . GLY A 1 192 ? 6.521 -25.985 85.907 1.00 54.25 192 GLY A CA 1
ATOM 1451 C C . GLY A 1 192 ? 6.097 -26.831 84.697 1.00 54.25 192 GLY A C 1
ATOM 1452 O O . GLY A 1 192 ? 5.854 -28.028 84.848 1.00 54.25 192 GLY A O 1
ATOM 1453 N N . CYS A 1 193 ? 6.001 -26.246 83.498 1.00 47.84 193 CYS A N 1
ATOM 1454 C CA . CYS A 1 193 ? 5.683 -26.999 82.280 1.00 47.84 193 CYS A CA 1
ATOM 1455 C C . CYS A 1 193 ? 6.952 -27.607 81.661 1.00 47.84 193 CYS A C 1
ATOM 1457 O O . CYS A 1 193 ? 7.784 -26.896 81.097 1.00 47.84 193 CYS A O 1
ATOM 1459 N N . SER A 1 194 ? 7.080 -28.936 81.734 1.00 47.44 194 SER A N 1
ATOM 1460 C CA . SER A 1 194 ? 8.104 -29.701 81.009 1.00 47.44 194 SER A CA 1
ATOM 1461 C C . SER A 1 194 ? 7.881 -29.601 79.492 1.00 47.44 194 SER A C 1
ATOM 1463 O O . SER A 1 194 ? 6.759 -29.744 79.004 1.00 47.44 194 SER A O 1
ATOM 1465 N N . GLY A 1 195 ? 8.948 -29.282 78.757 1.00 56.00 195 GLY A N 1
ATOM 1466 C CA . GLY A 1 195 ? 8.905 -28.805 77.378 1.00 56.00 195 GLY A CA 1
ATOM 1467 C C . GLY A 1 195 ? 8.645 -29.869 76.312 1.00 56.00 195 GLY A C 1
ATOM 1468 O O . GLY A 1 195 ? 9.342 -30.872 76.255 1.00 56.00 195 GLY A O 1
ATOM 1469 N N . VAL A 1 196 ? 7.706 -29.578 75.406 1.00 48.59 196 VAL A N 1
ATOM 1470 C CA . VAL A 1 196 ? 7.619 -30.109 74.027 1.00 48.59 196 VAL A CA 1
ATOM 1471 C C . VAL A 1 196 ? 6.600 -29.277 73.225 1.00 48.59 196 VAL A C 1
ATOM 1473 O O . VAL A 1 196 ? 5.525 -29.748 72.885 1.00 48.59 196 VAL A O 1
ATOM 1476 N N . ALA A 1 197 ? 6.871 -27.995 72.956 1.00 47.94 197 ALA A N 1
ATOM 1477 C CA . ALA A 1 197 ? 5.994 -27.211 72.061 1.00 47.94 197 ALA A CA 1
ATOM 1478 C C . ALA A 1 197 ? 6.657 -26.030 71.325 1.00 47.94 197 ALA A C 1
ATOM 1480 O O . ALA A 1 197 ? 5.967 -25.284 70.640 1.00 47.94 197 ALA A O 1
ATOM 1481 N N . VAL A 1 198 ? 7.978 -25.831 71.428 1.00 45.88 198 VAL A N 1
ATOM 1482 C CA . VAL A 1 198 ? 8.626 -24.607 70.897 1.00 45.88 198 VAL A CA 1
ATOM 1483 C C . VAL A 1 198 ? 9.232 -24.801 69.491 1.00 45.88 198 VAL A C 1
ATOM 1485 O O . VAL A 1 198 ? 9.509 -23.832 68.795 1.00 45.88 198 VAL A O 1
ATOM 1488 N N . GLY A 1 199 ? 9.385 -26.043 69.016 1.00 42.94 199 GLY A N 1
ATOM 1489 C CA . GLY A 1 199 ? 10.073 -26.341 67.747 1.00 42.94 199 GLY A CA 1
ATOM 1490 C C . GLY A 1 199 ? 9.261 -26.142 66.457 1.00 42.94 199 GLY A C 1
ATOM 1491 O O . GLY A 1 199 ? 9.854 -26.068 65.387 1.00 42.94 199 GLY A O 1
ATOM 1492 N N . TRP A 1 200 ? 7.928 -26.043 66.522 1.00 37.12 200 TRP A N 1
ATOM 1493 C CA . TRP A 1 200 ? 7.068 -26.068 65.323 1.00 37.12 200 TRP A CA 1
ATOM 1494 C C . TRP A 1 200 ? 6.664 -24.689 64.772 1.00 37.12 200 TRP A C 1
ATOM 1496 O O . TRP A 1 200 ? 6.125 -24.617 63.672 1.00 37.12 200 TRP A O 1
ATOM 1506 N N . PHE A 1 201 ? 6.942 -23.589 65.481 1.00 33.38 201 PHE A N 1
ATOM 1507 C CA . PHE A 1 201 ? 6.437 -22.256 65.105 1.00 33.38 201 PHE A CA 1
ATOM 1508 C C . PHE A 1 201 ? 7.430 -21.354 64.345 1.00 33.38 201 PHE A C 1
ATOM 1510 O O . PHE A 1 201 ? 7.027 -20.312 63.840 1.00 33.38 201 PHE A O 1
ATOM 1517 N N . LEU A 1 202 ? 8.704 -21.742 64.208 1.00 40.25 202 LEU A N 1
ATOM 1518 C CA . LEU A 1 202 ? 9.742 -20.916 63.558 1.00 40.25 202 LEU A CA 1
ATOM 1519 C C . LEU A 1 202 ? 9.967 -21.224 62.061 1.00 40.25 202 LEU A C 1
ATOM 1521 O O . LEU A 1 202 ? 10.783 -20.568 61.423 1.00 40.25 202 LEU A O 1
ATOM 1525 N N . GLY A 1 203 ? 9.265 -22.206 61.482 1.00 41.97 203 GLY A N 1
ATOM 1526 C CA . GLY A 1 203 ? 9.562 -22.730 60.137 1.00 41.97 203 GLY A CA 1
ATOM 1527 C C . GLY A 1 203 ? 8.645 -22.294 58.984 1.00 41.97 203 GLY A C 1
ATOM 1528 O O . GLY A 1 203 ? 8.818 -22.802 57.882 1.00 41.97 203 GLY A O 1
ATOM 1529 N N . GLN A 1 204 ? 7.650 -21.423 59.198 1.00 41.03 204 GLN A N 1
ATOM 1530 C CA . GLN A 1 204 ? 6.578 -21.181 58.204 1.00 41.03 204 GLN A CA 1
ATOM 1531 C C . GLN A 1 204 ? 6.349 -19.708 57.802 1.00 41.03 204 GLN A C 1
ATOM 1533 O O . GLN A 1 204 ? 5.528 -19.451 56.928 1.00 41.03 204 GLN A O 1
ATOM 1538 N N . SER A 1 205 ? 7.067 -18.726 58.361 1.00 44.81 205 SER A N 1
ATOM 1539 C CA . SER A 1 205 ? 6.803 -17.300 58.071 1.00 44.81 205 SER A CA 1
ATOM 1540 C C . SER A 1 205 ? 7.641 -16.680 56.942 1.00 44.81 205 SER A C 1
ATOM 1542 O O . SER A 1 205 ? 7.266 -15.630 56.432 1.00 44.81 205 SER A O 1
ATOM 1544 N N . GLU A 1 206 ? 8.737 -17.307 56.505 1.00 42.78 206 GLU A N 1
ATOM 1545 C CA . GLU A 1 206 ? 9.658 -16.702 55.519 1.00 42.78 206 GLU A CA 1
ATOM 1546 C C . GLU A 1 206 ? 9.229 -16.912 54.047 1.00 42.78 206 GLU A C 1
ATOM 1548 O O . GLU A 1 206 ? 9.623 -16.150 53.170 1.00 42.78 206 GLU A O 1
ATOM 1553 N N . VAL A 1 207 ? 8.393 -17.912 53.735 1.00 47.00 207 VAL A N 1
ATOM 1554 C CA . VAL A 1 207 ? 8.147 -18.336 52.333 1.00 47.00 207 VAL A CA 1
ATOM 1555 C C . VAL A 1 207 ? 6.966 -17.607 51.666 1.00 47.00 207 VAL A C 1
ATOM 1557 O O . VAL A 1 207 ? 6.922 -17.469 50.443 1.00 47.00 207 VAL A O 1
ATOM 1560 N N . ILE A 1 208 ? 6.013 -17.087 52.443 1.00 49.41 208 ILE A N 1
ATOM 1561 C CA . ILE A 1 208 ? 4.757 -16.520 51.911 1.00 49.41 208 ILE A CA 1
ATOM 1562 C C . ILE A 1 208 ? 4.935 -15.101 51.341 1.00 49.41 208 ILE A C 1
ATOM 1564 O O . ILE A 1 208 ? 4.221 -14.714 50.417 1.00 49.41 208 ILE A O 1
ATOM 1568 N N . LEU A 1 209 ? 5.922 -14.333 51.812 1.00 41.94 209 LEU A N 1
ATOM 1569 C CA . LEU A 1 209 ? 6.118 -12.947 51.365 1.00 41.94 209 LEU A CA 1
ATOM 1570 C C . LEU A 1 209 ? 6.811 -12.826 49.998 1.00 41.94 209 LEU A C 1
ATOM 1572 O O . LEU A 1 209 ? 6.673 -11.801 49.333 1.00 41.94 209 LEU A O 1
ATOM 1576 N N . MET A 1 210 ? 7.504 -13.869 49.530 1.00 43.41 210 MET A N 1
ATOM 1577 C CA . MET A 1 210 ? 8.258 -13.807 48.271 1.00 43.41 210 MET A CA 1
ATOM 1578 C C . MET A 1 210 ? 7.356 -13.892 47.023 1.00 43.41 210 MET A C 1
ATOM 1580 O O . MET A 1 210 ? 7.700 -13.353 45.973 1.00 43.41 210 MET A O 1
ATOM 1584 N N . TRP A 1 211 ? 6.172 -14.506 47.137 1.00 44.03 211 TRP A N 1
ATOM 1585 C CA . TRP A 1 211 ? 5.269 -14.745 46.001 1.00 44.03 211 TRP A CA 1
ATOM 1586 C C . TRP A 1 211 ? 4.364 -13.562 45.636 1.00 44.03 211 TRP A C 1
ATOM 1588 O O . TRP A 1 211 ? 3.937 -13.456 44.488 1.00 44.03 211 TRP A O 1
ATOM 1598 N N . PHE A 1 212 ? 4.109 -12.631 46.556 1.00 39.62 212 PHE A N 1
ATOM 1599 C CA . PHE A 1 212 ? 3.220 -11.494 46.283 1.00 39.62 212 PHE A CA 1
ATOM 1600 C C . PHE A 1 212 ? 3.880 -10.344 45.504 1.00 39.62 212 PHE A C 1
ATOM 1602 O O . PHE A 1 212 ? 3.172 -9.489 44.979 1.00 39.62 212 PHE A O 1
ATOM 1609 N N . SER A 1 213 ? 5.211 -10.331 45.364 1.00 39.62 213 SER A N 1
ATOM 1610 C CA . SER A 1 213 ? 5.928 -9.230 44.694 1.00 39.62 213 SER A CA 1
ATOM 1611 C C . SER A 1 213 ? 6.151 -9.445 43.185 1.00 39.62 213 SER A C 1
ATOM 1613 O O . SER A 1 213 ? 6.427 -8.497 42.458 1.00 39.62 213 SER A O 1
ATOM 1615 N N . VAL A 1 214 ? 6.006 -10.677 42.675 1.00 47.22 214 VAL A N 1
ATOM 1616 C CA . VAL A 1 214 ? 6.369 -11.030 41.280 1.00 47.22 214 VAL A CA 1
ATOM 1617 C C . VAL A 1 214 ? 5.165 -11.015 40.314 1.00 47.22 214 VAL A C 1
ATOM 1619 O O . VAL A 1 214 ? 5.342 -11.011 39.100 1.00 47.22 214 VAL A O 1
ATOM 1622 N N . GLY A 1 215 ? 3.928 -10.966 40.820 1.00 39.28 215 GLY A N 1
ATOM 1623 C CA . GLY A 1 215 ? 2.714 -11.201 40.020 1.00 39.28 215 GLY A CA 1
ATOM 1624 C C . GLY A 1 215 ? 2.096 -10.001 39.287 1.00 39.28 215 GLY A C 1
ATOM 1625 O O . GLY A 1 215 ? 1.176 -10.197 38.498 1.00 39.28 215 GLY A O 1
ATOM 1626 N N . SER A 1 216 ? 2.567 -8.772 39.503 1.00 39.38 216 SER A N 1
ATOM 1627 C CA . SER A 1 216 ? 1.932 -7.561 38.946 1.00 39.38 216 SER A CA 1
ATOM 1628 C C . SER A 1 216 ? 2.732 -6.988 37.776 1.00 39.38 216 SER A C 1
ATOM 1630 O O . SER A 1 216 ? 3.175 -5.843 37.802 1.00 39.38 216 SER A O 1
ATOM 1632 N N . GLY A 1 217 ? 2.966 -7.812 36.755 1.00 36.78 217 GLY A N 1
ATOM 1633 C CA . GLY A 1 217 ? 3.708 -7.446 35.553 1.00 36.78 217 GLY A CA 1
ATOM 1634 C C . GLY A 1 217 ? 2.838 -7.459 34.297 1.00 36.78 217 GLY A C 1
ATOM 1635 O O . GLY A 1 217 ? 2.479 -8.521 33.810 1.00 36.78 217 GLY A O 1
ATOM 1636 N N . VAL A 1 218 ? 2.630 -6.267 33.728 1.00 40.06 218 VAL A N 1
ATOM 1637 C CA . VAL A 1 218 ? 2.483 -6.013 32.281 1.00 40.06 218 VAL A CA 1
ATOM 1638 C C . VAL A 1 218 ? 1.153 -6.425 31.620 1.00 40.06 218 VAL A C 1
ATOM 1640 O O . VAL A 1 218 ? 0.983 -7.540 31.140 1.00 40.06 218 VAL A O 1
ATOM 1643 N N . ILE A 1 219 ? 0.254 -5.448 31.438 1.00 40.16 219 ILE A N 1
ATOM 1644 C CA . ILE A 1 219 ? -0.739 -5.463 30.349 1.00 40.16 219 ILE A CA 1
ATOM 1645 C C . ILE A 1 219 ? -0.251 -4.473 29.283 1.00 40.16 219 ILE A C 1
ATOM 1647 O O . ILE A 1 219 ? -0.351 -3.262 29.466 1.00 40.16 219 ILE A O 1
ATOM 1651 N N . LEU A 1 220 ? 0.301 -4.981 28.179 1.00 38.31 220 LEU A N 1
ATOM 1652 C CA . LEU A 1 220 ? 0.664 -4.193 26.997 1.00 38.31 220 LEU A CA 1
ATOM 1653 C C . LEU A 1 220 ? -0.261 -4.603 25.848 1.00 38.31 220 LEU A C 1
ATOM 1655 O O . LEU A 1 220 ? -0.214 -5.736 25.368 1.00 38.31 220 LEU A O 1
ATOM 1659 N N . GLY A 1 221 ? -1.130 -3.680 25.430 1.00 35.72 221 GLY A N 1
ATOM 1660 C CA . GLY A 1 221 ? -1.985 -3.852 24.259 1.00 35.72 221 GLY A CA 1
ATOM 1661 C C . GLY A 1 221 ? -1.139 -3.992 22.993 1.00 35.72 221 GLY A C 1
ATOM 1662 O O . GLY A 1 221 ? -0.348 -3.110 22.666 1.00 35.72 221 GLY A O 1
ATOM 1663 N N . ARG A 1 222 ? -1.302 -5.110 22.281 1.00 32.56 222 ARG A N 1
ATOM 1664 C CA . ARG A 1 222 ? -0.700 -5.347 20.963 1.00 32.56 222 ARG A CA 1
ATOM 1665 C C . ARG A 1 222 ? -1.524 -4.637 19.890 1.00 32.56 222 ARG A C 1
ATOM 1667 O O . ARG A 1 222 ? -2.715 -4.898 19.769 1.00 32.56 222 ARG A O 1
ATOM 1674 N N . SER A 1 223 ? -0.883 -3.795 19.086 1.00 39.03 223 SER A N 1
ATOM 1675 C CA . SER A 1 223 ? -1.399 -3.381 17.777 1.00 39.03 223 SER A CA 1
ATOM 1676 C C . SER A 1 223 ? -0.486 -3.970 16.703 1.00 39.03 223 SER A C 1
ATOM 1678 O O . SER A 1 223 ? 0.735 -3.854 16.793 1.00 39.03 223 SER A O 1
ATOM 1680 N N . GLY A 1 224 ? -1.073 -4.679 15.742 1.00 35.88 224 GLY A N 1
ATOM 1681 C CA . GLY A 1 224 ? -0.370 -5.301 14.622 1.00 35.88 224 GLY A CA 1
ATOM 1682 C C . GLY A 1 224 ? -0.656 -4.577 13.310 1.00 35.88 224 GLY A C 1
ATOM 1683 O O . GLY A 1 224 ? -1.698 -3.938 13.158 1.00 35.88 224 GLY A O 1
ATOM 1684 N N . MET A 1 225 ? 0.289 -4.685 12.388 1.00 43.28 225 MET A N 1
ATOM 1685 C CA . MET A 1 225 ? 0.237 -4.204 11.016 1.00 43.28 225 MET A CA 1
ATOM 1686 C C . MET A 1 225 ? -0.229 -5.341 10.110 1.00 43.28 225 MET A C 1
ATOM 1688 O O . MET A 1 225 ? 0.216 -6.478 10.279 1.00 43.28 225 MET A O 1
ATOM 1692 N N . VAL A 1 226 ? -1.134 -5.037 9.187 1.00 48.91 226 VAL A N 1
ATOM 1693 C CA . VAL A 1 226 ? -1.838 -6.017 8.353 1.00 48.91 226 VAL A CA 1
A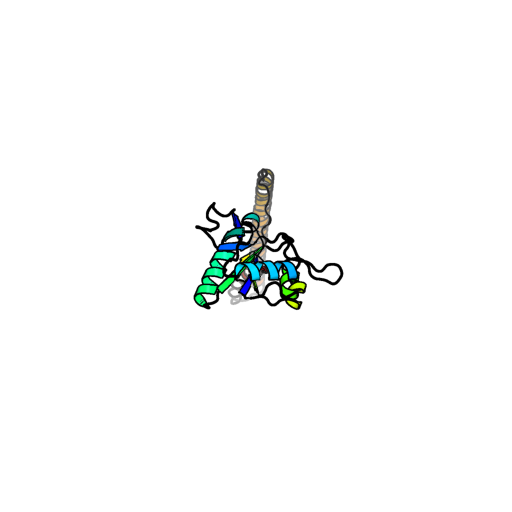TOM 1694 C C . VAL A 1 226 ? -1.801 -5.584 6.889 1.00 48.91 226 VAL A C 1
ATOM 1696 O O . VAL A 1 226 ? -1.784 -4.382 6.624 1.00 48.91 226 VAL A O 1
ATOM 1699 N N . LEU A 1 227 ? -1.777 -6.567 5.979 1.00 40.94 227 LEU A N 1
ATOM 1700 C CA . LEU A 1 227 ? -2.019 -6.392 4.543 1.00 40.94 227 LEU A CA 1
ATOM 1701 C C . LEU A 1 227 ? -3.525 -6.314 4.276 1.00 40.94 227 LEU A C 1
ATOM 1703 O O . LEU A 1 227 ? -4.227 -7.284 4.656 1.00 40.94 227 LEU A O 1
#

Secondary structure (DSSP, 8-state):
-EEEE--BTTTBEEEEPPTTS--SSSEEEE------HHHHHHHHHHHTSTT----GGGEEEEESHHHHHHHHHHHHHT---EEEE-TT-S---EETTEE-HHHHHHHTTS-SEEES-EEP-HHHHTTS-----SEEEPP--------TTHHHHHHHHHHHHHHHHHHHHHHHHHHHHHHHHHHHHHHHHHTT----SSTTSSSSSSSSSSSSSSS-------EEEE-

Radius of gyration: 34.58 Å; chains: 1; bounding box: 43×46×115 Å

Organism: NCBI:txid88201

InterPro domains:
  IPR001320 Ionotropic glutamate receptor, C-terminal [SM00079] (39-214)
  IPR015683 Ionotropic glutamate receptor [PTHR18966] (4-143)
  IPR019594 Ionotropic glutamate receptor, L-glutamate and glycine-binding domain [PF10613] (59-143)
  IPR019594 Ionotropic glutamate receptor, L-glutamate and glycine-binding domain [SM00918] (50-108)